Protein AF-A0A6N9BJW0-F1 (afdb_monomer)

Mean predicted aligned error: 17.2 Å

pLDDT: mean 77.84, std 14.29, range [44.69, 94.62]

Foldseek 3Di:
DDDDDDDDDDPDPPPDPPPPPPPPPPPDDDQQDKFWWADPPPQAIDIDRHHPVCQQAWDQDPLHRHTIGTDDPPDPFDWDADPNGTGTPPDPCWHQAPNDTHNDDCPADPDDRRDDCVVCPPDPQAADFLVSLVVLLVVLVVQLVVQVVVLHRDDDVVNVVVVVSNVVSLPDDYPDPVRNVSSVVSNVVSVVVVVVSVVVSVVVVVVVVVVVVVVD

Structure (mmCIF, N/CA/C/O backbone):
data_AF-A0A6N9BJW0-F1
#
_entry.id   AF-A0A6N9BJW0-F1
#
loop_
_atom_site.group_PDB
_atom_site.id
_atom_site.type_symbol
_atom_site.label_atom_id
_atom_site.label_alt_id
_atom_site.label_comp_id
_atom_site.label_asym_id
_atom_site.label_entity_id
_atom_site.label_seq_id
_atom_site.pdbx_PDB_ins_code
_atom_site.Cartn_x
_atom_site.Cartn_y
_atom_site.Cartn_z
_atom_site.occupancy
_atom_site.B_iso_or_equiv
_atom_site.auth_seq_id
_atom_site.auth_comp_id
_atom_site.auth_asym_id
_atom_site.auth_atom_id
_atom_site.pdbx_PDB_model_num
ATOM 1 N N . MET A 1 1 ? -75.568 5.933 -11.591 1.00 47.28 1 MET A N 1
ATOM 2 C CA . MET A 1 1 ? -74.572 4.872 -11.300 1.00 47.28 1 MET A CA 1
ATOM 3 C C . MET A 1 1 ? -73.778 5.320 -10.080 1.00 47.28 1 MET A C 1
ATOM 5 O O . MET A 1 1 ? -73.573 6.515 -9.928 1.00 47.28 1 MET A O 1
ATOM 9 N N . ARG A 1 2 ? -73.514 4.404 -9.146 1.00 49.22 2 ARG A N 1
ATOM 10 C CA . ARG A 1 2 ? -73.331 4.661 -7.704 1.00 49.22 2 ARG A CA 1
ATOM 11 C C . ARG A 1 2 ? -71.920 5.178 -7.386 1.00 49.22 2 ARG A C 1
ATOM 13 O O . ARG A 1 2 ? -70.951 4.645 -7.912 1.00 49.22 2 ARG A O 1
ATOM 20 N N . GLY A 1 3 ? -71.833 6.205 -6.538 1.00 59.78 3 GLY A N 1
ATOM 21 C CA . GLY A 1 3 ? -70.571 6.761 -6.037 1.00 59.78 3 GLY A CA 1
ATOM 22 C C . GLY A 1 3 ? -69.884 5.856 -5.001 1.00 59.78 3 GLY A C 1
ATOM 23 O O . GLY A 1 3 ? -70.520 4.935 -4.480 1.00 59.78 3 GLY A O 1
ATOM 24 N N . PRO A 1 4 ? -68.590 6.088 -4.714 1.00 60.69 4 PRO A N 1
ATOM 25 C CA . PRO A 1 4 ? -67.799 5.222 -3.846 1.00 60.69 4 PRO A CA 1
ATOM 26 C C . PRO A 1 4 ? -68.205 5.344 -2.371 1.00 60.69 4 PRO A C 1
ATOM 28 O O . PRO A 1 4 ? -68.511 6.425 -1.869 1.00 60.69 4 PRO A O 1
ATOM 31 N N . ALA A 1 5 ? -68.215 4.197 -1.693 1.00 61.16 5 ALA A N 1
ATOM 32 C CA . ALA A 1 5 ? -68.629 4.031 -0.305 1.00 61.16 5 ALA A CA 1
ATOM 33 C C . ALA A 1 5 ? -67.661 4.700 0.697 1.00 61.16 5 ALA A C 1
ATOM 35 O O . ALA A 1 5 ? -66.453 4.737 0.450 1.00 61.16 5 ALA A O 1
ATOM 36 N N . PRO A 1 6 ? -68.153 5.184 1.854 1.00 61.97 6 PRO A N 1
ATOM 37 C CA . PRO A 1 6 ? -67.299 5.728 2.904 1.00 61.97 6 PRO A CA 1
ATOM 38 C C . PRO A 1 6 ? -66.558 4.617 3.663 1.00 61.97 6 PRO A C 1
ATOM 40 O O . PRO A 1 6 ? -67.117 3.563 3.967 1.00 61.97 6 PRO A O 1
ATOM 43 N N . LEU A 1 7 ? -65.293 4.879 3.997 1.00 61.50 7 LEU A N 1
ATOM 44 C CA . LEU A 1 7 ? -64.441 3.982 4.782 1.00 61.50 7 LEU A CA 1
ATOM 45 C C . LEU A 1 7 ? -64.845 3.956 6.272 1.00 61.50 7 LEU A C 1
ATOM 47 O O . LEU A 1 7 ? -65.295 4.975 6.808 1.00 61.50 7 LEU A O 1
ATOM 51 N N . PRO A 1 8 ? -64.645 2.824 6.976 1.00 55.22 8 PRO A N 1
ATOM 52 C CA . PRO A 1 8 ? -64.982 2.694 8.390 1.00 55.22 8 PRO A CA 1
ATOM 53 C C . PRO A 1 8 ? -64.032 3.499 9.290 1.00 55.22 8 PRO A C 1
ATOM 55 O O . PRO A 1 8 ? -62.808 3.446 9.155 1.00 55.22 8 PRO A O 1
ATOM 58 N N . ARG A 1 9 ? -64.605 4.206 10.274 1.00 53.12 9 ARG A N 1
ATOM 59 C CA . ARG A 1 9 ? -63.868 4.863 11.365 1.00 53.12 9 ARG A CA 1
ATOM 60 C C . ARG A 1 9 ? -63.342 3.803 12.333 1.00 53.12 9 ARG A C 1
ATOM 62 O O . ARG A 1 9 ? -64.044 3.377 13.244 1.00 53.12 9 ARG A O 1
ATOM 69 N N . GLY A 1 10 ? -62.100 3.374 12.133 1.00 45.28 10 GLY A N 1
ATOM 70 C CA . GLY A 1 10 ? -61.386 2.532 13.087 1.00 45.28 10 GLY A CA 1
ATOM 71 C C . GLY A 1 10 ? -60.922 3.342 14.296 1.00 45.28 10 GLY A C 1
ATOM 72 O O . GLY A 1 10 ? -59.934 4.069 14.214 1.00 45.28 10 GLY A O 1
ATOM 73 N N . SER A 1 11 ? -61.598 3.187 15.435 1.00 57.03 11 SER A N 1
ATOM 74 C CA . SER A 1 11 ? -61.089 3.617 16.738 1.00 57.03 11 SER A CA 1
ATOM 75 C C . SER A 1 11 ? -59.909 2.726 17.140 1.00 57.03 11 SER A C 1
ATOM 77 O O . SER A 1 11 ? -60.087 1.668 17.744 1.00 57.03 11 SER A O 1
ATOM 79 N N . ARG A 1 12 ? -58.681 3.128 16.803 1.00 54.53 12 ARG A N 1
ATOM 80 C CA . ARG A 1 12 ? -57.485 2.544 17.419 1.00 54.53 12 ARG A CA 1
ATOM 81 C C . ARG A 1 12 ? -57.041 3.444 18.552 1.00 54.53 12 ARG A C 1
ATOM 83 O O . ARG A 1 12 ? -56.413 4.478 18.362 1.00 54.53 12 ARG A O 1
ATOM 90 N N . ASN A 1 13 ? -57.428 3.001 19.736 1.00 54.34 13 ASN A N 1
ATOM 91 C CA . ASN A 1 13 ? -56.957 3.454 21.026 1.00 54.34 13 ASN A CA 1
ATOM 92 C C . ASN A 1 13 ? -55.451 3.134 21.125 1.00 54.34 13 ASN A C 1
ATOM 94 O O . ASN A 1 13 ? -55.053 2.099 21.656 1.00 54.34 13 ASN A O 1
ATOM 98 N N . VAL A 1 14 ? -54.603 3.969 20.518 1.00 50.19 14 VAL A N 1
ATOM 99 C CA . VAL A 1 14 ? -53.151 3.878 20.689 1.00 50.19 14 VAL A CA 1
ATOM 100 C C . VAL A 1 14 ? -52.837 4.555 22.014 1.00 50.19 14 VAL A C 1
ATOM 102 O O . VAL A 1 14 ? -52.738 5.779 22.098 1.00 50.19 14 VAL A O 1
ATOM 105 N N . LYS A 1 15 ? -52.701 3.742 23.065 1.00 46.09 15 LYS A N 1
ATOM 106 C CA . LYS A 1 15 ? -52.011 4.145 24.290 1.00 46.09 15 LYS A CA 1
ATOM 107 C C . LYS A 1 15 ? -50.608 4.594 23.882 1.00 46.09 15 LYS A C 1
ATOM 109 O O . LYS A 1 15 ? -49.737 3.766 23.636 1.00 46.09 15 LYS A O 1
ATOM 114 N N . ARG A 1 16 ? -50.410 5.906 23.750 1.00 46.38 16 ARG A N 1
ATOM 115 C CA . ARG A 1 16 ? -49.079 6.508 23.640 1.00 46.38 16 ARG A CA 1
ATOM 116 C C . ARG A 1 16 ? -48.328 6.115 24.918 1.00 46.38 16 ARG A C 1
ATOM 118 O O . ARG A 1 16 ? -48.842 6.424 25.996 1.00 46.38 16 ARG A O 1
ATOM 125 N N . PRO A 1 17 ? -47.168 5.441 24.859 1.00 46.06 17 PRO A N 1
ATOM 126 C CA . PRO A 1 17 ? -46.319 5.377 26.032 1.00 46.06 17 PRO A CA 1
ATOM 127 C C . PRO A 1 17 ? -45.879 6.811 26.328 1.00 46.06 17 PRO A C 1
ATOM 129 O O . PRO A 1 17 ? -45.314 7.495 25.473 1.00 46.06 17 PRO A O 1
ATOM 132 N N . ALA A 1 18 ? -46.222 7.287 27.520 1.00 48.53 18 ALA A N 1
ATOM 133 C CA . ALA A 1 18 ? -45.747 8.545 28.062 1.00 48.53 18 ALA A CA 1
ATOM 134 C C . ALA A 1 18 ? -44.233 8.431 28.305 1.00 48.53 18 ALA A C 1
ATOM 136 O O . ALA A 1 18 ? -43.787 8.158 29.412 1.00 48.53 18 ALA A O 1
ATOM 137 N N . LEU A 1 19 ? -43.433 8.593 27.250 1.00 49.72 19 LEU A N 1
ATOM 138 C CA . LEU A 1 19 ? -41.984 8.752 27.340 1.00 49.72 19 LEU A CA 1
ATOM 139 C C . LEU A 1 19 ? -41.645 10.234 27.415 1.00 49.72 19 LEU A C 1
ATOM 141 O O . LEU A 1 19 ? -41.038 10.792 26.516 1.00 49.72 19 LEU A O 1
ATOM 145 N N . LEU A 1 20 ? -42.079 10.856 28.501 1.00 45.84 20 LEU A N 1
ATOM 146 C CA . LEU A 1 20 ? -41.443 12.025 29.088 1.00 45.84 20 LEU A CA 1
ATOM 147 C C . LEU A 1 20 ? -41.710 11.891 30.584 1.00 45.84 20 LEU A C 1
ATOM 149 O O . LEU A 1 20 ? -42.645 12.476 31.125 1.00 45.84 20 LEU A O 1
ATOM 153 N N . ALA A 1 21 ? -40.913 11.050 31.243 1.00 46.78 21 ALA A N 1
ATOM 154 C CA . ALA A 1 21 ? -40.731 11.162 32.678 1.00 46.78 21 ALA A CA 1
ATOM 155 C C . ALA A 1 21 ? -40.020 12.499 32.915 1.00 46.78 21 ALA A C 1
ATOM 157 O O . ALA A 1 21 ? -38.798 12.589 32.954 1.00 46.78 21 ALA A O 1
ATOM 158 N N . THR A 1 22 ? -40.809 13.567 32.983 1.00 44.69 22 THR A N 1
ATOM 159 C CA . THR A 1 22 ? -40.413 14.811 33.623 1.00 44.69 22 THR A CA 1
ATOM 160 C C . THR A 1 22 ? -39.871 14.441 34.996 1.00 44.69 22 THR A C 1
ATOM 162 O O . THR A 1 22 ? -40.622 13.945 35.838 1.00 44.69 22 THR A O 1
ATOM 165 N N . TYR A 1 23 ? -38.572 14.650 35.207 1.00 56.59 23 TYR A N 1
ATOM 166 C CA . TYR A 1 23 ? -37.945 14.638 36.524 1.00 56.59 23 TYR A CA 1
ATOM 167 C C . TYR A 1 23 ? -38.501 15.824 37.319 1.00 56.59 23 TYR A C 1
ATOM 169 O O . TYR A 1 23 ? -37.849 16.850 37.487 1.00 56.59 23 TYR A O 1
ATOM 177 N N . ALA A 1 24 ? -39.758 15.717 37.746 1.00 46.97 24 ALA A N 1
ATOM 178 C CA . ALA A 1 24 ? -40.330 16.602 38.738 1.00 46.97 24 ALA A CA 1
ATOM 179 C C . ALA A 1 24 ? -39.548 16.345 40.027 1.00 46.97 24 ALA A C 1
ATOM 181 O O . ALA A 1 24 ? -39.727 15.314 40.677 1.00 46.97 24 ALA A O 1
ATOM 182 N N . GLN A 1 25 ? -38.615 17.245 40.331 1.00 56.75 25 GLN A N 1
ATOM 183 C CA . GLN A 1 25 ? -37.887 17.240 41.591 1.00 56.75 25 GLN A CA 1
ATOM 184 C C . GLN A 1 25 ? -38.926 17.312 42.719 1.00 56.75 25 GLN A C 1
ATOM 186 O O . GLN A 1 25 ? -39.713 18.264 42.746 1.00 56.75 25 GLN A O 1
ATOM 191 N N . PRO A 1 26 ? -39.006 16.311 43.612 1.00 52.75 26 PRO A N 1
ATOM 192 C CA . PRO A 1 26 ? -39.910 16.404 44.744 1.00 52.75 26 PRO A CA 1
ATOM 193 C C . PRO A 1 26 ? -39.480 17.590 45.630 1.00 52.75 26 PRO A C 1
ATOM 195 O O . PRO A 1 26 ? -38.281 17.836 45.793 1.00 52.75 26 PRO A O 1
ATOM 198 N N . PRO A 1 27 ? -40.436 18.355 46.183 1.00 49.62 27 PRO A N 1
ATOM 199 C CA . PRO A 1 27 ? -40.137 19.488 47.046 1.00 49.62 27 PRO A CA 1
ATOM 200 C C . PRO A 1 27 ? -39.578 18.976 48.381 1.00 49.62 27 PRO A C 1
ATOM 202 O O . PRO A 1 27 ? -40.316 18.537 49.257 1.00 49.62 27 PRO A O 1
ATOM 205 N N . GLY A 1 28 ? -38.253 18.996 48.493 1.00 55.44 28 GLY A N 1
ATOM 206 C CA . GLY A 1 28 ? -37.484 18.479 49.623 1.00 55.44 28 GLY A CA 1
ATOM 207 C C . GLY A 1 28 ? -36.272 17.746 49.072 1.00 55.44 28 GLY A C 1
ATOM 208 O O . GLY A 1 28 ? -36.421 16.629 48.593 1.00 55.44 28 GLY A O 1
ATOM 209 N N . GLY A 1 29 ? -35.111 18.411 49.056 1.00 60.16 29 GLY A N 1
ATOM 210 C CA . GLY A 1 29 ? -33.876 17.920 48.438 1.00 60.16 29 GLY A CA 1
ATOM 211 C C . GLY A 1 29 ? -33.574 16.484 48.849 1.00 60.16 29 GLY A C 1
ATOM 212 O O . GLY A 1 29 ? -33.159 16.227 49.974 1.00 60.16 29 GLY A O 1
ATOM 213 N N . VAL A 1 30 ? -33.848 15.547 47.945 1.00 61.19 30 VAL A N 1
ATOM 214 C CA . VAL A 1 30 ? -33.541 14.138 48.151 1.00 61.19 30 VAL A CA 1
ATOM 215 C C . VAL A 1 30 ? -32.122 13.968 47.654 1.00 61.19 30 VAL A C 1
ATOM 217 O O . VAL A 1 30 ? -31.885 14.052 46.447 1.00 61.19 30 VAL A O 1
ATOM 220 N N . ASP A 1 31 ? -31.194 13.767 48.582 1.00 71.94 31 ASP A N 1
ATOM 221 C CA . ASP A 1 31 ? -29.836 13.339 48.277 1.00 71.94 31 ASP A CA 1
ATOM 222 C C . ASP A 1 31 ? -29.923 11.980 47.575 1.00 71.94 31 ASP A C 1
ATOM 224 O O . ASP A 1 31 ? -30.026 10.921 48.199 1.00 71.94 31 ASP A O 1
ATOM 228 N N . VAL A 1 32 ? -29.996 12.009 46.245 1.00 81.94 32 VAL A N 1
ATOM 229 C CA . VAL A 1 32 ? -29.949 10.801 45.432 1.00 81.94 32 VAL A CA 1
ATOM 230 C C . VAL A 1 32 ? -28.485 10.376 45.335 1.00 81.94 32 VAL A C 1
ATOM 232 O O . VAL A 1 32 ? -27.659 11.162 44.870 1.00 81.94 32 VAL A O 1
ATOM 235 N N . PRO A 1 33 ? -28.130 9.167 45.796 1.00 82.56 33 PRO A N 1
ATOM 236 C CA . PRO A 1 33 ? -26.754 8.706 45.727 1.00 82.56 33 PRO A CA 1
ATOM 237 C C . PRO A 1 33 ? -26.277 8.588 44.274 1.00 82.56 33 PRO A C 1
ATOM 239 O O . PRO A 1 33 ? -27.046 8.267 43.358 1.00 82.56 33 PRO A O 1
ATOM 242 N N . ILE A 1 34 ? -24.984 8.846 44.084 1.00 85.69 34 ILE A N 1
ATOM 243 C CA . ILE A 1 34 ? -24.265 8.556 42.844 1.00 85.69 34 ILE A CA 1
ATOM 244 C C . ILE A 1 34 ? -23.871 7.081 42.876 1.00 85.69 34 ILE A C 1
ATOM 246 O O . ILE A 1 34 ? -23.340 6.601 43.877 1.00 85.69 34 ILE A O 1
ATOM 250 N N . TYR A 1 35 ? -24.127 6.373 41.782 1.00 87.62 35 TYR A N 1
ATOM 251 C CA . TYR A 1 35 ? -23.654 5.008 41.577 1.00 87.62 35 TYR A CA 1
ATOM 252 C C . TYR A 1 35 ? -22.713 4.944 40.385 1.00 87.62 35 TYR A C 1
ATOM 254 O O . TYR A 1 35 ? -22.954 5.589 39.364 1.00 87.62 35 TYR A O 1
ATOM 262 N N . GLU A 1 36 ? -21.687 4.110 40.509 1.00 88.19 36 GLU A N 1
ATOM 263 C CA . GLU A 1 36 ? -20.762 3.774 39.432 1.00 88.19 36 GLU A CA 1
ATOM 264 C C . GLU A 1 36 ? -21.267 2.543 38.667 1.00 88.19 36 GLU A C 1
ATOM 266 O O . GLU A 1 36 ? -21.707 1.552 39.259 1.00 88.19 36 GLU A O 1
ATOM 271 N N . TYR A 1 37 ? -21.188 2.606 37.343 1.00 89.19 37 TYR A N 1
ATOM 272 C CA . TYR A 1 37 ? -21.512 1.524 36.419 1.00 89.19 37 TYR A CA 1
ATOM 273 C C . TYR A 1 37 ? -20.306 1.235 35.534 1.00 89.19 37 TYR A C 1
ATOM 275 O O . TYR A 1 37 ? -19.566 2.150 35.173 1.00 89.19 37 TYR A O 1
ATOM 283 N N . ALA A 1 38 ? -20.141 -0.027 35.146 1.00 87.50 38 ALA A N 1
ATOM 284 C CA . ALA A 1 38 ? -19.092 -0.458 34.234 1.00 87.50 38 ALA A CA 1
ATOM 285 C C . ALA A 1 38 ? -19.690 -1.287 33.096 1.00 87.50 38 ALA A C 1
ATOM 287 O O . ALA A 1 38 ? -20.441 -2.244 33.310 1.00 87.50 38 ALA A O 1
ATOM 288 N N . CYS A 1 39 ? -19.349 -0.915 31.865 1.00 88.00 39 CYS A N 1
ATOM 289 C CA . CYS A 1 39 ? -19.720 -1.689 30.689 1.00 88.00 39 CYS A CA 1
ATOM 290 C C . CYS A 1 39 ? -18.758 -2.867 30.502 1.00 88.00 39 CYS A C 1
ATOM 292 O O . CYS A 1 39 ? -17.549 -2.667 30.389 1.00 88.00 39 CYS A O 1
ATOM 294 N N . ALA A 1 40 ? -19.290 -4.088 30.412 1.00 84.50 40 ALA A N 1
ATOM 295 C CA . ALA A 1 40 ? -18.483 -5.286 30.185 1.00 84.50 40 ALA A CA 1
ATOM 296 C C . ALA A 1 40 ? -17.877 -5.345 28.770 1.00 84.50 40 ALA A C 1
ATOM 298 O O . ALA A 1 40 ? -16.844 -5.981 28.576 1.00 84.50 40 ALA A O 1
ATOM 299 N N . GLU A 1 41 ? -18.500 -4.687 27.787 1.00 85.56 41 GLU A N 1
ATOM 300 C CA . GLU A 1 41 ? -18.043 -4.731 26.395 1.00 85.56 41 GLU A CA 1
ATOM 301 C C . GLU A 1 41 ? -16.909 -3.743 26.115 1.00 85.56 41 GLU A C 1
ATOM 303 O O . GLU A 1 41 ? -15.891 -4.116 25.537 1.00 85.56 41 GLU A O 1
ATOM 308 N N . CYS A 1 42 ? -17.066 -2.482 26.529 1.00 82.94 42 CYS A N 1
ATOM 309 C CA . CYS A 1 42 ? -16.089 -1.429 26.237 1.00 82.94 42 CYS A CA 1
ATOM 310 C C . CYS A 1 42 ? -15.196 -1.050 27.428 1.00 82.94 42 CYS A C 1
ATOM 312 O O . CYS A 1 42 ? -14.251 -0.281 27.253 1.00 82.94 42 CYS A O 1
ATOM 314 N N . GLY A 1 43 ? -15.493 -1.544 28.637 1.00 80.62 43 GLY A N 1
ATOM 315 C CA . GLY A 1 43 ? -14.744 -1.231 29.859 1.00 80.62 43 GLY A CA 1
ATOM 316 C C . GLY A 1 43 ? -14.906 0.208 30.362 1.00 80.62 43 GLY A C 1
ATOM 317 O O . GLY A 1 43 ? -14.190 0.615 31.277 1.00 80.62 43 GLY A O 1
ATOM 318 N N . ALA A 1 44 ? -15.811 0.994 29.767 1.00 82.00 44 ALA A N 1
ATOM 319 C CA . ALA A 1 44 ? -16.078 2.361 30.200 1.00 82.00 44 ALA A CA 1
ATOM 320 C C . ALA A 1 44 ? -16.802 2.363 31.553 1.00 82.00 44 ALA A C 1
ATOM 322 O O . ALA A 1 44 ? -17.831 1.698 31.713 1.00 82.00 44 ALA A O 1
ATOM 323 N N . GLY A 1 45 ? -16.259 3.129 32.499 1.00 85.38 45 GLY A N 1
ATOM 324 C CA . GLY A 1 45 ? -16.915 3.467 33.758 1.00 85.38 45 GLY A CA 1
ATOM 325 C C . GLY A 1 45 ? -17.701 4.768 33.619 1.00 85.38 45 GLY A C 1
ATOM 326 O O . GLY A 1 45 ? -17.226 5.702 32.973 1.00 85.38 45 GLY A O 1
ATOM 327 N N . PHE A 1 46 ? -18.894 4.839 34.202 1.00 89.06 46 PHE A N 1
ATOM 328 C CA . PHE A 1 46 ? -19.679 6.073 34.256 1.00 89.06 46 PHE A CA 1
ATOM 329 C C . PHE A 1 46 ? -20.489 6.174 35.547 1.00 89.06 46 PHE A C 1
ATOM 331 O O . PHE A 1 46 ? -20.815 5.172 36.183 1.00 89.06 46 PHE A O 1
ATOM 338 N N . GLU A 1 47 ? -20.822 7.406 35.917 1.00 88.12 47 GLU A N 1
ATOM 339 C CA . GLU A 1 47 ? -21.542 7.735 37.143 1.00 88.12 47 GLU A CA 1
ATOM 340 C C . GLU A 1 47 ? -22.980 8.152 36.834 1.00 88.12 47 GLU A C 1
ATOM 342 O O . GLU A 1 47 ? -23.244 8.866 35.863 1.00 88.12 47 GLU A O 1
ATOM 347 N N . LEU A 1 48 ? -23.928 7.719 37.669 1.00 88.81 48 LEU A N 1
ATOM 348 C CA . LEU A 1 48 ? -25.336 8.062 37.508 1.00 88.81 48 LEU A CA 1
ATOM 349 C C . LEU A 1 48 ? -26.028 8.269 38.860 1.00 88.81 48 LEU A C 1
ATOM 351 O O . LEU A 1 48 ? -25.993 7.405 39.736 1.00 88.81 48 LEU A O 1
ATOM 355 N N . LEU A 1 49 ? -26.718 9.405 39.000 1.00 88.31 49 LEU A N 1
ATOM 356 C CA . LEU A 1 49 ? -27.568 9.714 40.153 1.00 88.31 49 LEU A CA 1
ATOM 357 C C . LEU A 1 49 ? -28.850 8.887 40.083 1.00 88.31 49 LEU A C 1
ATOM 359 O O . LEU A 1 49 ? -29.648 9.053 39.154 1.00 88.31 49 LEU A O 1
ATOM 363 N N . ARG A 1 50 ? -29.079 8.005 41.060 1.00 85.94 50 ARG A N 1
ATOM 364 C CA . ARG A 1 50 ? -30.293 7.175 41.090 1.00 85.94 50 ARG A CA 1
ATOM 365 C C . ARG A 1 50 ? -30.847 6.983 42.494 1.00 85.94 50 ARG A C 1
ATOM 367 O O . ARG A 1 50 ? -30.108 7.014 43.471 1.00 85.94 50 ARG A O 1
ATOM 374 N N . PRO A 1 51 ? -32.160 6.730 42.619 1.00 86.81 51 PRO A N 1
ATOM 375 C CA . PRO A 1 51 ? -32.708 6.287 43.886 1.00 86.81 51 PRO A CA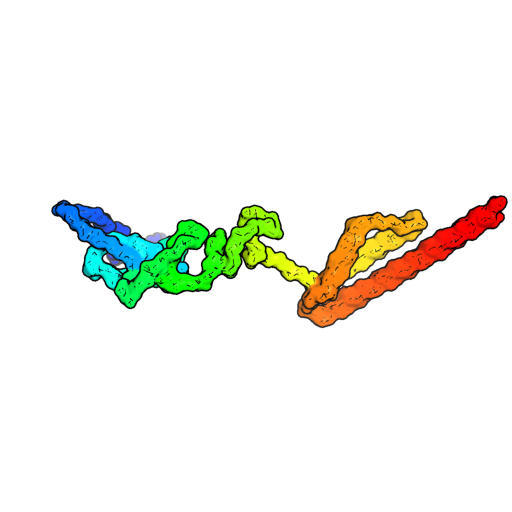 1
ATOM 376 C C . PRO A 1 51 ? -32.204 4.874 44.219 1.00 86.81 51 PRO A C 1
ATOM 378 O O . PRO A 1 51 ? -32.080 4.023 43.340 1.00 86.81 51 PRO A O 1
ATOM 381 N N . MET A 1 52 ? -31.990 4.593 45.506 1.00 82.81 52 MET A N 1
ATOM 382 C CA . MET A 1 52 ? -31.446 3.314 45.999 1.00 82.81 52 MET A CA 1
ATOM 383 C C . MET A 1 52 ? -32.196 2.075 45.480 1.00 82.81 52 MET A C 1
ATOM 385 O O . MET A 1 52 ? -31.581 1.065 45.151 1.00 82.81 52 MET A O 1
ATOM 389 N N . ARG A 1 53 ? -33.524 2.162 45.316 1.00 85.62 53 ARG A N 1
ATOM 390 C CA . ARG A 1 53 ? -34.382 1.073 44.792 1.00 85.62 53 ARG A CA 1
ATOM 391 C C . ARG A 1 53 ? -34.002 0.582 43.386 1.00 85.62 53 ARG A C 1
ATOM 393 O O . ARG A 1 53 ? -34.432 -0.474 42.935 1.00 85.62 53 ARG A O 1
ATOM 400 N N . ASP A 1 54 ? -33.278 1.423 42.673 1.00 86.12 54 ASP A N 1
ATOM 401 C CA . ASP A 1 54 ? -33.035 1.355 41.246 1.00 86.12 54 ASP A CA 1
ATOM 402 C C . ASP A 1 54 ? -31.550 1.050 40.961 1.00 86.12 54 ASP A C 1
ATOM 404 O O . ASP A 1 54 ? -31.203 0.740 39.824 1.00 86.12 54 ASP A O 1
ATOM 408 N N . ALA A 1 55 ? -30.700 1.063 41.997 1.00 83.94 55 ALA A N 1
ATOM 409 C CA . ALA A 1 55 ? -29.250 0.882 41.932 1.00 83.94 55 ALA A CA 1
ATOM 410 C C . ALA A 1 55 ? -28.808 -0.453 41.311 1.00 83.94 55 ALA A C 1
ATOM 412 O O . ALA A 1 55 ? -27.769 -0.52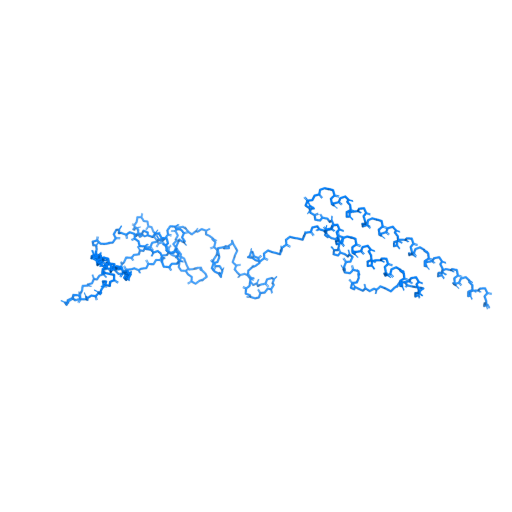2 40.669 1.00 83.94 55 ALA A O 1
ATOM 413 N N . GLY A 1 56 ? -29.603 -1.515 41.476 1.00 84.31 56 GLY A N 1
ATOM 414 C CA . GLY A 1 56 ? -29.287 -2.842 40.937 1.00 84.31 56 GLY A CA 1
ATOM 415 C C . GLY A 1 56 ? -29.626 -3.041 39.455 1.00 84.31 56 GLY A C 1
ATOM 416 O O . GLY A 1 56 ? -29.368 -4.116 38.922 1.00 84.31 56 GLY A O 1
ATOM 417 N N . ARG A 1 57 ? -30.262 -2.067 38.788 1.00 89.94 57 ARG A N 1
ATOM 418 C CA . ARG A 1 57 ? -30.722 -2.237 37.397 1.00 89.94 57 ARG A CA 1
ATOM 419 C C . ARG A 1 57 ? -29.624 -1.856 36.412 1.00 89.94 57 ARG A C 1
ATOM 421 O O . ARG A 1 57 ? -29.049 -0.783 36.565 1.00 89.94 57 ARG A O 1
ATOM 428 N N . SER A 1 58 ? -29.427 -2.665 35.371 1.00 91.06 58 SER A N 1
ATOM 429 C CA . SER A 1 58 ? -28.533 -2.337 34.254 1.00 91.06 58 SER A CA 1
ATOM 430 C C . SER A 1 58 ? -28.942 -1.034 33.558 1.00 91.06 58 SER A C 1
ATOM 432 O O . SER A 1 58 ? -30.108 -0.620 33.603 1.00 91.06 58 SER A O 1
ATOM 434 N N . GLN A 1 59 ? -27.964 -0.354 32.962 1.00 91.75 59 GLN A N 1
ATOM 435 C CA . GLN A 1 59 ? -28.130 0.904 32.231 1.00 91.75 59 GLN A CA 1
ATOM 436 C C . GLN A 1 59 ? -27.397 0.839 30.888 1.00 91.75 59 GLN A C 1
ATOM 438 O O . GLN A 1 59 ? -26.355 0.192 30.813 1.00 91.75 59 GLN A O 1
ATOM 443 N N . PRO A 1 60 ? -27.906 1.493 29.832 1.00 92.75 60 PRO A N 1
ATOM 444 C CA . PRO A 1 60 ? -27.196 1.558 28.561 1.00 92.75 60 PRO A CA 1
ATOM 445 C C . PRO A 1 60 ? -25.895 2.351 28.724 1.00 92.75 60 PRO A C 1
ATOM 447 O O . PRO A 1 60 ? -25.869 3.416 29.342 1.00 92.75 60 PRO A O 1
ATOM 450 N N . CYS A 1 61 ? -24.805 1.818 28.184 1.00 90.06 61 CYS A N 1
ATOM 451 C CA . CYS A 1 61 ? -23.502 2.462 28.210 1.00 90.06 61 CYS A CA 1
ATOM 452 C C . CYS A 1 61 ? -23.490 3.704 27.296 1.00 90.06 61 CYS A C 1
ATOM 454 O O . CYS A 1 61 ? -23.768 3.556 26.108 1.00 90.06 61 CYS A O 1
ATOM 456 N N . PRO A 1 62 ? -23.069 4.894 27.769 1.00 89.31 62 PRO A N 1
ATOM 457 C CA . PRO A 1 62 ? -23.055 6.114 26.949 1.00 89.31 62 PRO A CA 1
ATOM 458 C C . PRO A 1 62 ? -22.070 6.067 25.767 1.00 89.31 62 PRO A C 1
ATOM 460 O O . PRO A 1 62 ? -22.148 6.897 24.868 1.00 89.31 62 PRO A O 1
ATOM 463 N N . GLU A 1 63 ? -21.134 5.112 25.766 1.00 86.69 63 GLU A N 1
ATOM 464 C CA . GLU A 1 63 ? -20.125 4.951 24.712 1.00 86.69 63 GLU A CA 1
ATOM 465 C C . GLU A 1 63 ? -20.547 3.984 23.596 1.00 86.69 63 GLU A C 1
ATOM 467 O O . GLU A 1 63 ? -20.071 4.112 22.469 1.00 86.69 63 GLU A O 1
ATOM 472 N N . CYS A 1 64 ? -21.368 2.973 23.899 1.00 90.00 64 CYS A N 1
ATOM 473 C CA . CYS A 1 64 ? -21.641 1.867 22.968 1.00 90.00 64 CYS A CA 1
ATOM 474 C C . CYS A 1 64 ? -23.068 1.304 23.023 1.00 90.00 64 CYS A C 1
ATOM 476 O O . CYS A 1 64 ? -23.353 0.340 22.320 1.00 90.00 64 CYS A O 1
ATOM 478 N N . ASP A 1 65 ? -23.945 1.866 23.860 1.00 91.25 65 ASP A N 1
ATOM 479 C CA . ASP A 1 65 ? -25.333 1.439 24.091 1.00 91.25 65 ASP A CA 1
ATOM 480 C C . ASP A 1 65 ? -25.528 -0.012 24.583 1.00 91.25 65 ASP A C 1
ATOM 482 O O . ASP A 1 65 ? -26.662 -0.451 24.776 1.00 91.25 65 ASP A O 1
ATOM 486 N N . ALA A 1 66 ? -24.449 -0.750 24.862 1.00 90.69 66 ALA A N 1
ATOM 487 C CA . ALA A 1 66 ? -24.511 -2.068 25.494 1.00 90.69 66 ALA A CA 1
ATOM 488 C C . ALA A 1 66 ? -24.998 -1.984 26.953 1.00 90.69 66 ALA A C 1
ATOM 490 O O . ALA A 1 66 ? -24.865 -0.946 27.609 1.00 90.69 66 ALA A O 1
ATOM 491 N N . GLU A 1 67 ? -25.538 -3.081 27.492 1.00 90.81 67 GLU A N 1
ATOM 492 C CA . GLU A 1 6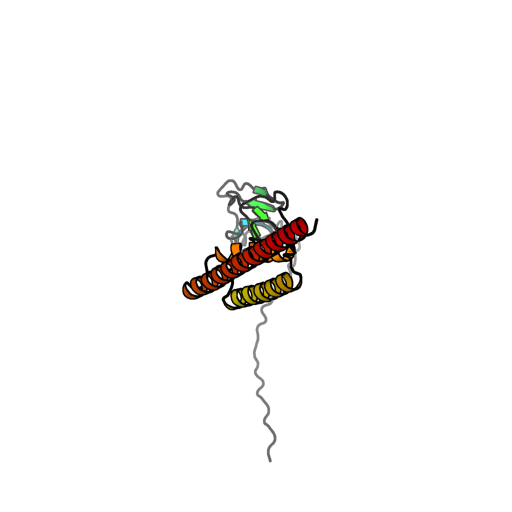7 ? -25.960 -3.131 28.895 1.00 90.81 67 GLU A CA 1
ATOM 493 C C . GLU A 1 67 ? -24.749 -3.076 29.842 1.00 90.81 67 GLU A C 1
ATOM 495 O O . GLU A 1 67 ? -23.903 -3.970 29.870 1.00 90.81 67 GLU A O 1
ATOM 500 N N . ALA A 1 68 ? -24.686 -2.026 30.659 1.00 89.38 68 ALA A N 1
ATOM 501 C CA . ALA A 1 68 ? -23.720 -1.863 31.734 1.00 89.38 68 ALA A CA 1
ATOM 502 C C . ALA A 1 68 ? -24.355 -2.203 33.086 1.00 89.38 68 ALA A C 1
ATOM 504 O O . ALA A 1 68 ? -25.473 -1.781 33.403 1.00 89.38 68 ALA A O 1
ATOM 505 N N . GLY A 1 69 ? -23.631 -2.976 33.891 1.00 87.38 69 GLY A N 1
ATOM 506 C CA . GLY A 1 69 ? -24.043 -3.346 35.241 1.00 87.38 69 GLY A CA 1
ATOM 507 C C . GLY A 1 69 ? -23.527 -2.351 36.285 1.00 87.38 69 GLY A C 1
ATOM 508 O O . GLY A 1 69 ? -22.544 -1.651 36.027 1.00 87.38 69 GLY A O 1
ATOM 509 N N . PRO A 1 70 ? -24.163 -2.277 37.466 1.00 84.12 70 PRO A N 1
ATOM 510 C CA . PRO A 1 70 ? -23.604 -1.536 38.590 1.00 84.12 70 PRO A CA 1
ATOM 511 C C . PRO A 1 70 ? -22.252 -2.140 38.983 1.00 84.12 70 PRO A C 1
ATOM 513 O O . PRO A 1 70 ? -22.121 -3.362 39.111 1.00 84.12 70 PRO A O 1
ATOM 516 N N . THR A 1 71 ? -21.249 -1.288 39.188 1.00 77.81 71 THR A N 1
ATOM 517 C CA . THR A 1 71 ? -19.926 -1.720 39.635 1.00 77.81 71 THR A CA 1
ATOM 518 C C . THR A 1 71 ? -20.033 -2.114 41.103 1.00 77.81 71 THR A C 1
ATOM 520 O O . THR A 1 71 ? -20.017 -1.274 42.001 1.00 77.81 71 THR A O 1
ATOM 523 N N . VAL A 1 72 ? -20.201 -3.408 41.372 1.00 66.88 72 VAL A N 1
ATOM 524 C CA . VAL A 1 72 ? -20.204 -3.913 42.747 1.00 66.88 72 VAL A CA 1
ATOM 525 C C . VAL A 1 72 ? -18.835 -3.648 43.393 1.00 66.88 72 VAL A C 1
ATOM 527 O O . VAL A 1 72 ? -17.806 -3.954 42.788 1.00 66.88 72 VAL A O 1
ATOM 530 N N . PRO A 1 73 ? -18.771 -3.123 44.631 1.00 58.59 73 PRO A N 1
ATOM 531 C CA . PRO A 1 73 ? -17.516 -2.955 45.358 1.00 58.59 73 PRO A CA 1
ATOM 532 C C . PRO A 1 73 ? -17.064 -4.298 45.957 1.00 58.59 73 PRO A C 1
ATOM 534 O O . PRO A 1 73 ? -16.760 -4.402 47.141 1.00 58.59 73 PRO A O 1
ATOM 537 N N . THR A 1 74 ? -17.062 -5.370 45.163 1.00 58.22 74 THR A N 1
ATOM 538 C CA . THR A 1 74 ? -16.550 -6.685 45.584 1.00 58.22 74 THR A CA 1
ATOM 539 C C . THR A 1 74 ? -15.026 -6.785 45.458 1.00 58.2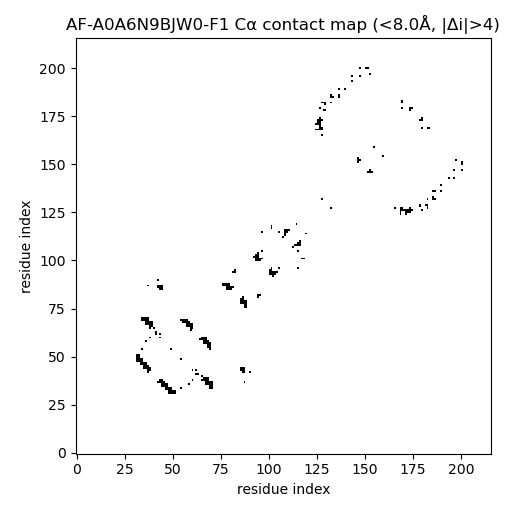2 74 THR A C 1
ATOM 541 O O . THR A 1 74 ? -14.458 -7.827 45.772 1.00 58.22 74 THR A O 1
ATOM 544 N N . GLY A 1 75 ? -14.350 -5.713 45.024 1.00 60.78 75 GLY A N 1
ATOM 545 C CA . GLY A 1 75 ? -12.897 -5.638 44.877 1.00 60.78 75 GLY A CA 1
ATOM 546 C C . GLY A 1 75 ? -12.368 -4.199 44.841 1.00 60.78 75 GLY A C 1
ATOM 547 O O . GLY A 1 75 ? -13.126 -3.233 44.895 1.00 60.78 75 GLY A O 1
ATOM 548 N N . TRP A 1 76 ? -11.041 -4.064 44.778 1.00 61.00 76 TRP A N 1
ATOM 549 C CA . TRP A 1 76 ? -10.347 -2.787 44.603 1.00 61.00 76 TRP A CA 1
ATOM 550 C C . TRP A 1 76 ? -10.572 -2.274 43.175 1.00 61.00 76 TRP A C 1
ATOM 552 O O . TRP A 1 76 ? -9.905 -2.710 42.239 1.00 61.00 76 TRP A O 1
ATOM 562 N N . ASN A 1 77 ? -11.529 -1.360 43.011 1.00 63.69 77 ASN A N 1
ATOM 563 C CA . ASN A 1 77 ? -11.762 -0.673 41.744 1.00 63.69 77 ASN A CA 1
ATOM 564 C C . ASN A 1 77 ? -10.722 0.442 41.603 1.00 63.69 77 ASN A C 1
ATOM 566 O O . ASN A 1 77 ? -10.884 1.543 4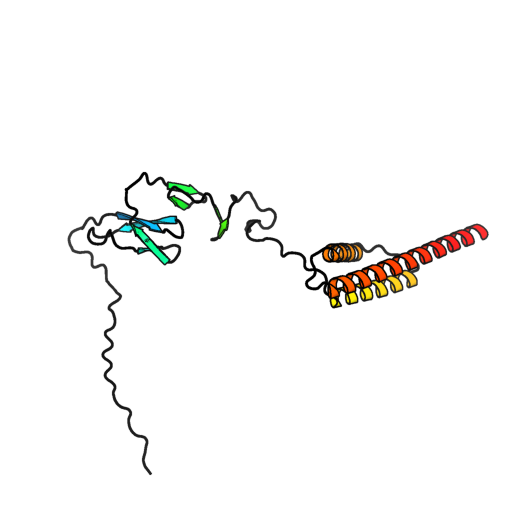2.124 1.00 63.69 77 ASN A O 1
ATOM 570 N N . ALA A 1 78 ? -9.609 0.121 40.948 1.00 69.75 78 ALA A N 1
ATOM 571 C CA . ALA A 1 78 ? -8.592 1.093 40.582 1.00 69.75 78 ALA A CA 1
ATOM 572 C C . ALA A 1 78 ? -8.815 1.556 39.145 1.00 69.75 78 ALA A C 1
ATOM 574 O O . ALA A 1 78 ? -8.987 0.740 38.237 1.00 69.75 78 ALA A O 1
ATOM 575 N N . TYR A 1 79 ? -8.766 2.867 38.937 1.00 71.06 79 TYR A N 1
ATOM 576 C CA . TYR A 1 79 ? -8.809 3.457 37.609 1.00 71.06 79 TYR A CA 1
ATOM 577 C C . TYR A 1 79 ? -7.397 3.818 37.155 1.00 71.06 79 TYR A C 1
ATOM 579 O O . TYR A 1 79 ? -6.589 4.322 37.937 1.00 71.06 79 TYR A O 1
ATOM 587 N N . THR A 1 80 ? -7.101 3.599 35.877 1.00 74.62 80 THR A N 1
ATOM 588 C CA . THR A 1 80 ? -5.930 4.203 35.228 1.00 74.62 80 THR A CA 1
ATOM 589 C C . THR A 1 80 ? -6.390 5.168 34.151 1.00 74.62 80 THR A C 1
ATOM 591 O O . THR A 1 80 ? -7.373 4.918 33.457 1.00 74.62 80 THR A O 1
ATOM 594 N N . TYR A 1 81 ? -5.680 6.286 34.020 1.00 73.81 81 TYR A N 1
ATOM 595 C CA . TYR A 1 81 ? -5.886 7.228 32.928 1.00 73.81 81 TYR A CA 1
ATOM 596 C C . TYR A 1 81 ? -4.905 6.894 31.810 1.00 73.81 81 TYR A C 1
ATOM 598 O O . TYR A 1 81 ? -3.690 6.980 31.994 1.00 73.81 81 TYR A O 1
ATOM 606 N N . ARG A 1 82 ? -5.432 6.515 30.644 1.00 69.62 82 ARG A N 1
ATOM 607 C CA . ARG A 1 82 ? -4.639 6.271 29.435 1.00 69.62 82 ARG A CA 1
ATOM 608 C C . ARG A 1 82 ? -5.313 6.976 28.265 1.00 69.62 82 ARG A C 1
ATOM 610 O O . ARG A 1 82 ? -6.515 6.828 28.065 1.00 69.62 82 ARG A O 1
ATOM 617 N N . ASP A 1 83 ? -4.543 7.785 27.540 1.00 67.38 83 ASP A N 1
ATOM 618 C CA . ASP A 1 83 ? -5.036 8.619 26.433 1.00 67.38 83 ASP A CA 1
ATOM 619 C C . ASP A 1 83 ? -6.209 9.546 26.836 1.00 67.38 83 ASP A C 1
ATOM 621 O O . ASP A 1 83 ? -7.103 9.825 26.044 1.00 67.38 83 ASP A O 1
ATOM 625 N N . GLY A 1 84 ? -6.217 10.009 28.094 1.00 72.56 84 GLY A N 1
ATOM 626 C CA . GLY A 1 84 ? -7.214 10.949 28.626 1.00 72.56 84 GLY A CA 1
ATOM 627 C C . GLY A 1 84 ? -8.522 10.330 2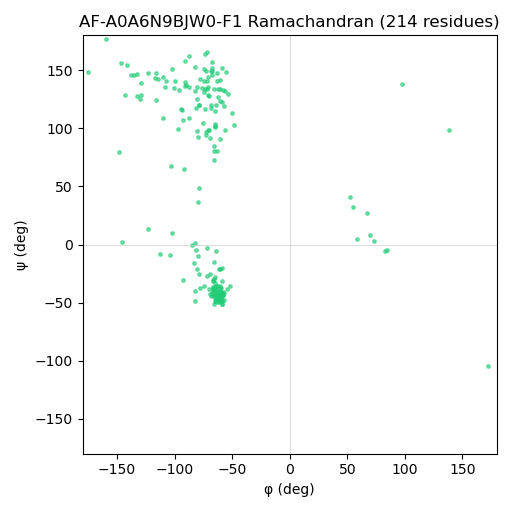9.130 1.00 72.56 84 GLY A C 1
ATOM 628 O O . GLY A 1 84 ? -9.320 11.053 29.715 1.00 72.56 84 GLY A O 1
ATOM 629 N N . ASN A 1 85 ? -8.726 9.016 28.980 1.00 69.75 85 ASN A N 1
ATOM 630 C CA . ASN A 1 85 ? -9.947 8.337 29.426 1.00 69.75 85 ASN A CA 1
ATOM 631 C C . ASN A 1 85 ? -9.693 7.453 30.663 1.00 69.75 85 ASN A C 1
ATOM 633 O O . ASN A 1 85 ? -8.695 6.720 30.679 1.00 69.75 85 ASN A O 1
ATOM 637 N N . PRO A 1 86 ? -10.574 7.485 31.684 1.00 72.75 86 PRO A N 1
ATOM 638 C CA . PRO A 1 86 ? -10.490 6.584 32.828 1.00 72.75 86 PRO A CA 1
ATOM 639 C C . PRO A 1 86 ? -10.884 5.159 32.417 1.00 72.75 86 PRO A C 1
ATOM 641 O O . PRO A 1 86 ? -11.893 4.948 31.743 1.00 72.75 86 PRO A O 1
ATOM 644 N N . ARG A 1 87 ? -10.090 4.169 32.829 1.00 75.50 87 ARG A N 1
ATOM 645 C CA . ARG A 1 87 ? -10.354 2.742 32.591 1.00 75.50 87 ARG A CA 1
ATOM 646 C C . ARG A 1 87 ? -10.265 1.932 33.869 1.00 75.50 87 ARG A C 1
ATOM 648 O O . ARG A 1 87 ? -9.344 2.144 34.659 1.00 75.50 87 ARG A O 1
ATOM 655 N N . LEU A 1 88 ? -11.193 0.992 34.030 1.00 73.19 88 LEU A N 1
ATOM 656 C CA . LEU A 1 88 ? -11.237 0.072 35.162 1.00 73.19 88 LEU A CA 1
ATOM 657 C C . LEU A 1 88 ? -10.130 -0.991 35.038 1.00 73.19 88 LEU A C 1
ATOM 659 O O . LEU A 1 88 ? -9.952 -1.582 33.972 1.00 73.19 88 LEU A O 1
ATOM 663 N N . LEU A 1 89 ? -9.398 -1.256 36.122 1.00 68.69 89 LEU A N 1
ATOM 664 C CA . LEU A 1 89 ? -8.535 -2.436 36.222 1.00 68.69 89 LEU A CA 1
ATOM 665 C C . LEU A 1 89 ? -9.369 -3.694 36.520 1.00 68.69 89 LEU A C 1
ATOM 667 O O . LEU A 1 89 ? -10.286 -3.621 37.337 1.00 68.69 89 LEU A O 1
ATOM 671 N N . PRO A 1 90 ? -9.025 -4.864 35.953 1.00 65.75 90 PRO A N 1
ATOM 672 C CA . PRO A 1 90 ? -7.886 -5.134 35.070 1.00 65.75 90 PRO A CA 1
ATOM 673 C C . PRO A 1 90 ? -8.134 -4.678 33.618 1.00 65.75 90 PRO A C 1
ATOM 675 O O . PRO A 1 90 ? -9.048 -5.159 32.954 1.00 65.75 90 PRO A O 1
ATOM 678 N N . ASP A 1 91 ? -7.292 -3.767 33.118 1.00 71.31 91 ASP A N 1
ATOM 679 C CA . ASP A 1 91 ? -7.385 -3.243 31.747 1.00 71.31 91 ASP A CA 1
ATOM 680 C C . ASP A 1 91 ? -6.893 -4.287 30.731 1.00 71.31 91 ASP A C 1
ATOM 682 O O . ASP A 1 91 ? -5.993 -5.084 31.006 1.00 71.31 91 ASP A O 1
ATOM 686 N N . ASN A 1 92 ? -7.433 -4.241 29.513 1.00 72.69 92 ASN A N 1
ATOM 687 C CA . ASN A 1 92 ? -7.017 -5.112 28.412 1.00 72.69 92 ASN A CA 1
ATOM 688 C C . ASN A 1 92 ? -5.623 -4.752 27.853 1.00 72.69 92 ASN A C 1
ATOM 690 O O . ASN A 1 92 ? -5.114 -5.422 26.951 1.00 72.69 92 ASN A O 1
ATOM 694 N N . GLY A 1 93 ? -5.005 -3.683 28.368 1.00 76.69 93 GLY A N 1
ATOM 695 C CA . GLY A 1 93 ? -3.670 -3.228 28.004 1.00 76.69 93 GLY A CA 1
ATOM 696 C C . GLY A 1 93 ? -3.593 -2.580 26.622 1.00 76.69 93 GLY A C 1
ATOM 697 O O . GLY A 1 93 ? -2.499 -2.177 26.220 1.00 76.69 93 GLY A O 1
ATOM 698 N N . LYS A 1 94 ? -4.718 -2.428 25.914 1.00 76.75 94 LYS A N 1
ATOM 699 C CA . LYS A 1 94 ? -4.792 -1.798 24.591 1.00 76.75 94 LYS A CA 1
ATOM 700 C C . LYS A 1 94 ? -4.980 -0.285 24.709 1.00 76.75 94 LYS A C 1
ATOM 702 O O . LYS A 1 94 ? -5.404 0.236 25.736 1.00 76.75 94 LYS A O 1
ATOM 707 N N . PHE A 1 95 ? -4.704 0.432 23.634 1.00 73.06 95 PHE A N 1
ATOM 708 C CA . PHE A 1 95 ? -4.886 1.876 23.493 1.00 73.06 95 PHE A CA 1
ATOM 709 C C . PHE A 1 95 ? -6.150 2.162 22.671 1.00 73.06 95 PHE A C 1
ATOM 711 O O . PHE A 1 95 ? -6.532 1.334 21.847 1.00 73.06 95 PHE A O 1
ATOM 718 N N . ARG A 1 96 ? -6.831 3.297 22.888 1.00 71.62 96 ARG A N 1
ATOM 719 C CA . ARG A 1 96 ? -7.939 3.747 22.015 1.00 71.62 96 ARG A CA 1
ATOM 720 C C . ARG A 1 96 ? -7.467 4.975 21.250 1.00 71.62 96 ARG A C 1
ATOM 722 O O . ARG A 1 96 ? -7.368 6.048 21.828 1.00 71.62 96 ARG A O 1
ATOM 729 N N . HIS A 1 97 ? -7.246 4.824 19.949 1.00 70.50 97 HIS A N 1
ATOM 730 C CA . HIS A 1 97 ? -6.889 5.934 19.063 1.00 70.50 97 HIS A CA 1
ATOM 731 C C . HIS A 1 97 ? -8.006 6.122 18.043 1.00 70.50 97 HIS A C 1
ATOM 733 O O . HIS A 1 97 ? -8.356 5.175 17.340 1.00 70.50 97 HIS A O 1
ATOM 739 N N . LEU A 1 98 ? -8.570 7.333 17.957 1.00 70.06 98 LEU A N 1
ATOM 740 C CA . LEU A 1 98 ? -9.592 7.695 16.959 1.00 70.06 98 LEU A CA 1
ATOM 741 C C . LEU A 1 98 ? -10.788 6.719 16.924 1.00 70.06 98 LEU A C 1
ATOM 743 O O . LEU A 1 98 ? -11.255 6.328 15.860 1.00 70.06 98 LEU A O 1
ATOM 747 N N . GLY A 1 99 ? -11.253 6.287 18.101 1.00 68.94 99 GLY A N 1
ATOM 748 C CA . GLY A 1 99 ? -12.401 5.383 18.242 1.00 68.94 99 GLY A CA 1
ATOM 749 C C . GLY A 1 99 ? -12.098 3.889 18.070 1.00 68.94 99 GLY A C 1
ATOM 750 O O . GLY A 1 99 ? -12.976 3.077 18.341 1.00 68.94 99 GLY A O 1
ATOM 751 N N . HIS A 1 100 ? -10.872 3.501 17.706 1.00 68.81 100 HIS A N 1
ATOM 752 C CA . HIS A 1 100 ? -10.484 2.099 17.522 1.00 68.81 100 HIS A CA 1
ATOM 753 C C . HIS A 1 100 ? -9.522 1.611 18.610 1.00 68.81 100 HIS A C 1
ATOM 755 O O . HIS A 1 100 ? -8.647 2.354 19.056 1.00 68.81 100 HIS A O 1
ATOM 761 N N . GLU A 1 101 ? -9.658 0.344 19.017 1.00 76.75 101 GLU A N 1
ATOM 762 C CA . GLU A 1 101 ? -8.677 -0.316 19.883 1.00 76.75 101 GLU A CA 1
ATOM 763 C C . GLU A 1 101 ? -7.411 -0.682 19.100 1.00 76.75 101 GLU A C 1
ATOM 765 O O . GLU A 1 101 ? -7.470 -1.296 18.034 1.00 76.75 101 GLU A O 1
ATOM 770 N N . VAL A 1 102 ? -6.250 -0.343 19.653 1.00 76.44 102 VAL A N 1
ATOM 771 C CA . VAL A 1 102 ? -4.938 -0.524 19.033 1.00 76.44 102 VAL A CA 1
ATOM 772 C C . VAL A 1 102 ? -3.966 -1.089 20.064 1.00 76.44 102 VAL A C 1
ATOM 774 O O . VAL A 1 102 ? -4.056 -0.788 21.249 1.00 76.44 102 VAL A O 1
ATOM 777 N N . SER A 1 103 ? -3.023 -1.929 19.641 1.00 78.81 103 SER A N 1
ATOM 778 C CA . SER A 1 103 ? -2.107 -2.603 20.575 1.00 78.81 103 SER A CA 1
ATOM 779 C C . SER A 1 103 ? -0.940 -1.726 21.039 1.00 78.81 103 SER A C 1
ATOM 781 O O . SER A 1 103 ? -0.341 -1.993 22.079 1.00 78.81 103 SER A O 1
ATOM 783 N N . LYS A 1 104 ? -0.619 -0.670 20.284 1.00 76.31 104 LYS A N 1
ATOM 784 C CA . LYS A 1 104 ? 0.534 0.202 20.527 1.00 76.31 104 LYS A CA 1
ATOM 785 C C . LYS A 1 104 ? 0.121 1.638 20.866 1.00 76.31 104 LYS A C 1
ATOM 787 O O . LYS A 1 104 ? -0.895 2.117 20.352 1.00 76.31 104 LYS A O 1
ATOM 792 N N . PRO A 1 105 ? 0.907 2.337 21.707 1.00 71.75 105 PRO A N 1
ATOM 793 C CA . PRO A 1 105 ? 0.696 3.752 21.978 1.00 71.75 105 PRO A CA 1
ATOM 794 C C . PRO A 1 105 ? 0.987 4.586 20.730 1.00 71.75 105 PRO A C 1
ATOM 796 O O . PRO A 1 105 ? 1.870 4.246 19.935 1.00 71.75 105 PRO A O 1
ATOM 799 N N . TYR A 1 106 ? 0.290 5.716 20.594 1.00 67.44 106 TYR A N 1
ATOM 800 C CA . TYR A 1 106 ? 0.561 6.670 19.527 1.00 67.44 106 TYR A CA 1
ATOM 801 C C . TYR A 1 106 ? 1.964 7.261 19.720 1.00 67.44 106 TYR A C 1
ATOM 803 O O . TYR A 1 106 ? 2.191 8.088 20.596 1.00 67.44 106 TYR A O 1
ATOM 811 N N . THR A 1 107 ? 2.926 6.800 18.921 1.00 66.62 107 THR A N 1
ATOM 812 C CA . THR A 1 107 ? 4.358 7.131 19.061 1.00 66.62 107 THR A CA 1
ATOM 813 C C . THR A 1 107 ? 4.838 8.186 18.057 1.00 66.62 107 THR A C 1
ATOM 815 O O . THR A 1 107 ? 6.033 8.447 17.957 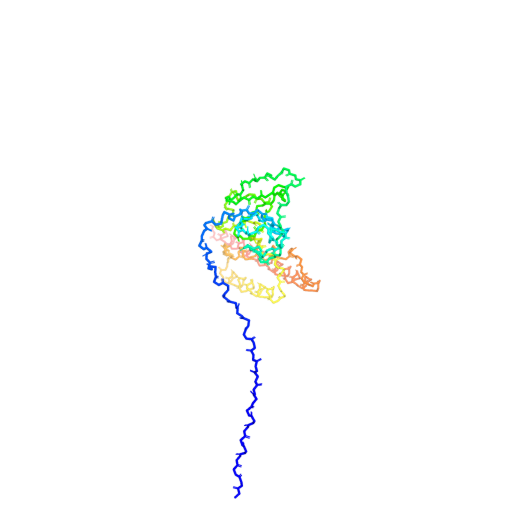1.00 66.62 107 THR A O 1
ATOM 818 N N . GLY A 1 108 ? 3.914 8.830 17.336 1.00 57.84 108 GLY A N 1
ATOM 819 C CA . GLY A 1 108 ? 4.218 9.766 16.250 1.00 57.84 108 GLY A CA 1
ATOM 820 C C . GLY A 1 108 ? 4.137 9.100 14.872 1.00 57.84 108 GLY A C 1
ATOM 821 O O . GLY A 1 108 ? 4.521 7.945 14.685 1.00 57.84 108 GLY A O 1
ATOM 822 N N . GLY A 1 109 ? 3.547 9.813 13.910 1.00 53.19 109 GLY A N 1
ATOM 823 C CA . GLY A 1 109 ? 3.105 9.260 12.629 1.00 53.19 109 GLY A CA 1
ATOM 824 C C . GLY A 1 109 ? 4.246 8.832 11.703 1.00 53.19 109 GLY A C 1
ATOM 825 O O . GLY A 1 109 ? 5.011 9.656 11.215 1.00 53.19 109 GLY A O 1
ATOM 826 N N . THR A 1 110 ? 4.289 7.550 11.344 1.00 52.25 110 THR A N 1
ATOM 827 C CA . THR A 1 110 ? 5.092 7.008 10.227 1.00 52.25 110 THR A CA 1
ATOM 828 C C . THR A 1 110 ? 4.409 7.245 8.868 1.00 52.25 110 THR A C 1
ATOM 830 O O . THR A 1 110 ? 4.447 6.405 7.971 1.00 52.25 110 THR A O 1
ATOM 833 N N . GLY A 1 111 ? 3.745 8.394 8.713 1.00 61.91 111 GLY A N 1
ATOM 834 C CA . GLY A 1 111 ? 2.945 8.735 7.538 1.00 61.91 111 GLY A CA 1
ATOM 835 C C . GLY A 1 111 ? 2.151 10.025 7.740 1.00 61.91 111 GLY A C 1
ATOM 836 O O . GLY A 1 111 ? 2.714 11.113 7.693 1.00 61.91 111 GLY A O 1
ATOM 837 N N . SER A 1 112 ? 0.839 9.907 7.962 1.00 57.41 112 SER A N 1
ATOM 838 C CA . SER A 1 112 ? -0.056 11.051 8.185 1.00 57.41 112 SER A CA 1
ATOM 839 C C . SER A 1 112 ? -0.148 11.405 9.681 1.00 57.41 112 SER A C 1
ATOM 841 O O . SER A 1 112 ? -0.305 10.492 10.493 1.00 57.41 112 SER A O 1
ATOM 843 N N . PRO A 1 113 ? -0.108 12.696 10.074 1.00 59.00 113 PRO A N 1
ATOM 844 C CA . PRO A 1 113 ? -0.128 13.134 11.479 1.00 59.00 113 PRO A CA 1
ATOM 845 C C . PRO A 1 113 ? -1.419 12.794 12.247 1.00 59.00 113 PRO A C 1
ATOM 847 O O . PRO A 1 113 ? -1.485 13.017 13.451 1.00 59.00 113 PRO A O 1
ATOM 850 N N . LEU A 1 114 ? -2.434 12.255 11.566 1.00 62.00 114 LEU A N 1
ATOM 851 C CA . LEU A 1 114 ? -3.731 11.864 12.126 1.00 62.00 114 LEU A CA 1
ATOM 852 C C . LEU A 1 114 ? -4.058 10.380 11.886 1.00 62.00 114 LEU A C 1
ATOM 854 O O . LEU A 1 114 ? -5.211 9.986 12.024 1.00 62.00 114 LEU A O 1
ATOM 858 N N . GLN A 1 115 ? -3.096 9.544 11.478 1.00 59.91 115 GLN A N 1
ATOM 859 C CA . GLN A 1 115 ? -3.357 8.121 11.230 1.00 59.91 115 GLN A CA 1
ATOM 860 C C . GLN A 1 115 ? -2.341 7.232 11.938 1.00 59.91 115 GLN A C 1
ATOM 862 O O . GLN A 1 115 ? -1.132 7.361 11.751 1.00 59.91 115 GLN A O 1
ATOM 867 N N . HIS A 1 116 ? -2.847 6.295 12.742 1.00 61.50 116 HIS A N 1
ATOM 868 C CA . HIS A 1 116 ? -2.007 5.296 13.386 1.00 61.50 116 HIS A CA 1
ATOM 869 C C . HIS A 1 116 ? -1.596 4.217 12.363 1.00 61.50 116 HIS A C 1
ATOM 871 O O . HIS A 1 116 ? -2.459 3.702 11.643 1.00 61.50 116 HIS A O 1
ATOM 877 N N . PRO A 1 117 ? -0.316 3.807 12.316 1.00 61.81 117 PRO A N 1
ATOM 878 C CA . PRO A 1 117 ? 0.187 2.836 11.337 1.00 61.81 117 PRO A CA 1
ATOM 879 C C . PRO A 1 117 ? -0.483 1.452 11.406 1.00 61.81 117 PRO A C 1
ATOM 881 O O . PRO A 1 117 ? -0.467 0.710 10.429 1.00 61.81 117 PRO A O 1
ATOM 884 N N . GLU A 1 118 ? -1.106 1.095 12.535 1.00 62.62 118 GLU A N 1
ATOM 885 C CA . GLU A 1 118 ? -1.878 -0.157 12.656 1.00 62.62 118 GLU A CA 1
ATOM 886 C C . GLU A 1 118 ? -3.277 -0.091 12.022 1.00 62.62 118 GLU A C 1
ATOM 888 O O . GLU A 1 118 ? -3.794 -1.133 11.617 1.00 62.62 118 GLU A O 1
ATOM 893 N N . VAL A 1 119 ? -3.866 1.106 11.902 1.00 65.75 119 VAL A N 1
ATOM 894 C CA . VAL A 1 119 ? -5.202 1.308 11.313 1.00 65.75 119 VAL A CA 1
ATOM 895 C C . VAL A 1 119 ? -5.105 1.346 9.787 1.00 65.75 119 VAL A C 1
ATOM 897 O O . VAL A 1 119 ? -5.907 0.721 9.096 1.00 65.75 119 VAL A O 1
ATOM 900 N N . THR A 1 120 ? -4.064 1.984 9.248 1.00 62.44 120 THR A N 1
ATOM 901 C CA . THR A 1 120 ? -3.847 2.094 7.800 1.00 62.44 120 THR A CA 1
ATOM 902 C C . THR A 1 120 ? -2.766 1.118 7.333 1.00 62.44 120 THR A C 1
ATOM 904 O O . THR A 1 120 ? -1.682 1.522 6.913 1.00 62.44 120 THR A O 1
ATOM 907 N N . LYS A 1 121 ? -3.026 -0.196 7.385 1.00 64.12 121 LYS A N 1
ATOM 908 C CA . LYS A 1 121 ? -2.128 -1.154 6.713 1.00 64.12 121 LYS A CA 1
ATOM 909 C C . LYS A 1 121 ? -2.159 -0.859 5.205 1.00 64.12 121 LYS A C 1
ATOM 911 O O . LYS A 1 121 ? -3.255 -0.816 4.639 1.00 64.12 121 LYS A O 1
ATOM 916 N N . PRO A 1 122 ? -1.011 -0.658 4.527 1.00 65.69 122 PRO A N 1
ATOM 917 C CA . PRO A 1 122 ? -1.016 -0.459 3.085 1.00 65.69 122 PRO A CA 1
ATOM 918 C C . PRO A 1 122 ? -1.661 -1.677 2.426 1.00 65.69 122 PRO A C 1
ATOM 920 O O . PRO A 1 122 ? -1.357 -2.821 2.780 1.00 65.69 122 PRO A O 1
ATOM 923 N N . ARG A 1 123 ? -2.582 -1.433 1.487 1.00 67.38 123 ARG A N 1
ATOM 924 C CA . ARG A 1 123 ? -3.285 -2.506 0.779 1.00 67.38 123 ARG A CA 1
ATOM 925 C C . ARG A 1 123 ? -2.241 -3.462 0.182 1.00 67.38 123 ARG A C 1
ATOM 927 O O . ARG A 1 123 ? -1.321 -2.981 -0.486 1.00 67.38 123 ARG A O 1
ATOM 934 N N . PRO A 1 124 ? -2.349 -4.786 0.407 1.00 66.06 124 PRO A N 1
ATOM 935 C CA . PRO A 1 124 ? -1.378 -5.728 -0.129 1.00 66.06 124 PRO A CA 1
ATOM 936 C C . PRO A 1 124 ? -1.310 -5.566 -1.647 1.00 66.06 124 PRO A C 1
ATOM 938 O O . PRO A 1 124 ? -2.337 -5.467 -2.326 1.00 66.06 124 PRO A O 1
ATOM 941 N N . THR A 1 125 ? -0.090 -5.481 -2.174 1.00 75.38 125 THR A N 1
ATOM 942 C CA . THR A 1 125 ? 0.123 -5.288 -3.609 1.00 75.38 125 THR A CA 1
ATOM 943 C C . THR A 1 125 ? -0.400 -6.512 -4.356 1.00 75.38 125 THR A C 1
ATOM 945 O O . THR A 1 125 ? 0.092 -7.623 -4.176 1.00 75.38 125 THR A O 1
ATOM 948 N N . ARG A 1 126 ? -1.440 -6.322 -5.176 1.00 85.12 126 ARG A N 1
ATOM 949 C CA . ARG A 1 126 ? -1.999 -7.403 -5.996 1.00 85.12 126 ARG A CA 1
ATOM 950 C C . ARG A 1 126 ? -1.030 -7.773 -7.118 1.00 85.12 126 ARG A C 1
ATOM 952 O O . ARG A 1 126 ? -0.396 -6.884 -7.708 1.00 85.12 126 ARG A O 1
ATOM 959 N N . ALA A 1 127 ? -0.974 -9.061 -7.452 1.00 87.81 127 ALA A N 1
ATOM 960 C CA . ALA A 1 127 ? -0.309 -9.511 -8.669 1.00 87.81 127 ALA A CA 1
ATOM 961 C C . ALA A 1 127 ? -0.892 -8.779 -9.899 1.00 87.81 127 ALA A C 1
ATOM 963 O O . ALA A 1 127 ? -2.066 -8.388 -9.870 1.00 87.81 127 ALA A O 1
ATOM 964 N N . PRO A 1 128 ? -0.096 -8.530 -10.953 1.00 90.19 128 PRO A N 1
ATOM 965 C CA . PRO A 1 128 ? -0.601 -7.935 -12.182 1.00 90.19 128 PRO A CA 1
ATOM 966 C C . PRO A 1 128 ? -1.664 -8.835 -12.807 1.00 90.19 128 PRO A C 1
ATOM 968 O O . PRO A 1 128 ? -1.526 -10.061 -12.777 1.00 90.19 128 PRO A O 1
ATOM 971 N N . SER A 1 129 ? -2.716 -8.241 -13.364 1.00 92.50 129 SER A N 1
ATOM 972 C CA . SER A 1 129 ? -3.649 -9.001 -14.201 1.00 92.50 129 SER A CA 1
ATOM 973 C C . SER A 1 129 ? -2.996 -9.359 -15.542 1.00 92.50 129 SER A C 1
ATOM 975 O O . SER A 1 129 ? -1.952 -8.812 -15.910 1.00 92.50 129 SER A O 1
ATOM 977 N N . VAL A 1 130 ? -3.608 -10.284 -16.285 1.00 91.81 130 VAL A N 1
ATOM 978 C CA . VAL A 1 130 ? -3.149 -10.636 -17.640 1.00 91.81 130 VAL A CA 1
ATOM 979 C C . VAL A 1 130 ? -3.212 -9.414 -18.561 1.00 91.81 130 VAL A C 1
ATOM 981 O O . VAL A 1 130 ? -2.223 -9.107 -19.217 1.00 91.81 130 VAL A O 1
ATOM 984 N N . GLU A 1 131 ? -4.307 -8.654 -18.514 1.00 92.06 131 GLU A N 1
ATOM 985 C CA . GLU A 1 131 ? -4.472 -7.410 -19.279 1.00 92.06 131 GLU A CA 1
ATOM 986 C C . GLU A 1 131 ? -3.397 -6.368 -18.933 1.00 92.06 131 GLU A C 1
ATOM 988 O O . GLU A 1 131 ? -2.806 -5.759 -19.821 1.00 92.06 131 GLU A O 1
ATOM 993 N N . GLU A 1 132 ? -3.082 -6.188 -17.644 1.00 91.12 132 GLU A N 1
ATOM 994 C CA . GLU A 1 132 ? -2.010 -5.281 -17.212 1.00 91.12 132 GLU A CA 1
ATOM 995 C C . GLU A 1 132 ? -0.637 -5.743 -17.742 1.00 91.12 132 GLU A C 1
ATOM 997 O O . GLU A 1 132 ? 0.200 -4.914 -18.105 1.00 91.12 132 GLU A O 1
ATOM 1002 N N . ALA A 1 133 ? -0.392 -7.056 -17.821 1.00 92.19 133 ALA A N 1
ATOM 1003 C CA . ALA A 1 133 ? 0.841 -7.604 -18.385 1.00 92.19 133 ALA A CA 1
ATOM 1004 C C . ALA A 1 133 ? 0.934 -7.412 -19.908 1.00 92.19 133 ALA A C 1
ATOM 1006 O O . ALA A 1 133 ? 2.012 -7.108 -20.420 1.00 92.19 133 ALA A O 1
ATOM 1007 N N . GLU A 1 134 ? -0.177 -7.543 -20.632 1.00 92.81 134 GLU A N 1
ATOM 1008 C CA . GLU A 1 134 ? -0.245 -7.269 -22.072 1.00 92.81 134 GLU A CA 1
ATOM 1009 C C . GLU A 1 134 ? -0.031 -5.781 -22.370 1.00 92.81 134 GLU A C 1
ATOM 1011 O O . GLU A 1 134 ? 0.769 -5.429 -23.238 1.00 92.81 134 GLU A O 1
ATOM 1016 N N . GLN A 1 135 ? -0.657 -4.894 -21.591 1.00 93.00 135 GLN A N 1
ATOM 1017 C CA . GLN A 1 135 ? -0.433 -3.448 -21.679 1.00 93.00 135 GLN A CA 1
ATOM 1018 C C . GLN A 1 135 ? 1.030 -3.084 -21.409 1.00 93.00 135 GLN A C 1
ATOM 1020 O O . GLN A 1 135 ? 1.604 -2.254 -22.117 1.00 93.00 135 GLN A O 1
ATOM 1025 N N . TYR A 1 136 ? 1.649 -3.717 -20.408 1.00 91.94 136 TYR A N 1
ATOM 1026 C CA . TYR A 1 136 ? 3.073 -3.551 -20.125 1.00 91.94 136 TYR A CA 1
ATOM 1027 C C . TYR A 1 136 ? 3.938 -3.976 -21.321 1.00 91.94 136 TYR A C 1
ATOM 1029 O O . TYR A 1 136 ? 4.827 -3.229 -21.737 1.00 91.94 136 TYR A O 1
ATOM 1037 N N . ALA A 1 137 ? 3.649 -5.134 -21.922 1.00 93.12 137 ALA A N 1
ATOM 1038 C CA . ALA A 1 137 ? 4.371 -5.622 -23.093 1.00 93.12 137 ALA A CA 1
ATOM 1039 C C . ALA A 1 137 ? 4.232 -4.684 -24.301 1.00 93.12 137 ALA A C 1
ATOM 1041 O O . ALA A 1 137 ? 5.235 -4.363 -24.942 1.00 93.12 137 ALA A O 1
ATOM 1042 N N . HIS A 1 138 ? 3.020 -4.191 -24.560 1.00 94.62 138 HIS A N 1
ATOM 1043 C CA . HIS A 1 138 ? 2.741 -3.242 -25.635 1.00 94.62 138 HIS A CA 1
ATOM 1044 C C . HIS A 1 138 ? 3.485 -1.911 -25.433 1.00 94.62 138 HIS A C 1
ATOM 1046 O O . HIS A 1 138 ? 4.164 -1.430 -26.340 1.00 94.62 138 HIS A O 1
ATOM 1052 N N . LYS A 1 139 ? 3.450 -1.339 -24.219 1.00 90.94 139 LYS A N 1
ATOM 1053 C CA . LYS A 1 139 ? 4.216 -0.123 -23.887 1.00 90.94 139 LYS A CA 1
ATOM 1054 C C . LYS A 1 139 ? 5.721 -0.319 -24.096 1.00 90.94 139 LYS A C 1
ATOM 1056 O O . LYS A 1 139 ? 6.379 0.562 -24.649 1.00 90.94 139 LYS A O 1
ATOM 1061 N N . ARG A 1 140 ? 6.271 -1.470 -23.687 1.00 91.19 140 ARG A N 1
ATOM 1062 C CA . ARG A 1 140 ? 7.695 -1.789 -23.896 1.00 91.19 140 ARG A CA 1
ATOM 1063 C C . ARG A 1 140 ? 8.045 -1.928 -25.368 1.00 91.19 140 ARG A C 1
ATOM 1065 O O . ARG A 1 140 ? 9.127 -1.513 -25.758 1.00 91.19 140 ARG A O 1
ATOM 1072 N N . GLU A 1 141 ? 7.159 -2.487 -26.182 1.00 91.56 141 GLU A N 1
ATOM 1073 C CA . GLU A 1 141 ? 7.367 -2.599 -27.626 1.00 91.56 141 GLU A CA 1
ATOM 1074 C C . GLU A 1 141 ? 7.416 -1.234 -28.314 1.00 91.56 141 GLU A C 1
ATOM 1076 O O . GLU A 1 141 ? 8.370 -0.964 -29.042 1.00 91.56 141 GLU A O 1
ATOM 1081 N N . LEU A 1 142 ? 6.477 -0.337 -27.997 1.00 91.94 142 LEU A N 1
ATOM 1082 C CA . LEU A 1 142 ? 6.508 1.045 -28.484 1.00 91.94 142 LEU A CA 1
ATOM 1083 C C . LEU A 1 142 ? 7.800 1.764 -28.080 1.00 91.94 142 LEU A C 1
ATOM 1085 O O . LEU A 1 142 ? 8.415 2.444 -28.899 1.00 91.94 142 LEU A O 1
ATOM 1089 N N . GLN A 1 143 ? 8.242 1.588 -26.831 1.00 87.56 143 GLN A N 1
ATOM 1090 C CA . GLN A 1 143 ? 9.495 2.178 -26.367 1.00 87.56 143 GLN A CA 1
ATOM 1091 C C . GLN A 1 143 ? 10.706 1.610 -27.114 1.00 87.56 143 GLN A C 1
ATOM 1093 O O . GLN A 1 143 ? 11.582 2.371 -27.512 1.00 87.56 143 GLN A O 1
ATOM 1098 N N . ARG A 1 144 ? 10.741 0.293 -27.346 1.00 87.75 144 ARG A N 1
ATOM 1099 C CA . ARG A 1 144 ? 11.816 -0.365 -28.096 1.00 87.75 144 ARG A CA 1
ATOM 1100 C C . ARG A 1 144 ? 11.920 0.181 -29.515 1.00 87.75 144 ARG A C 1
ATOM 1102 O O . ARG A 1 144 ? 13.021 0.482 -29.965 1.00 87.75 144 ARG A O 1
ATOM 1109 N N . ASN A 1 145 ? 10.782 0.337 -30.187 1.00 89.19 145 ASN A N 1
ATOM 1110 C CA . ASN A 1 145 ? 10.730 0.911 -31.528 1.00 89.19 145 ASN A CA 1
ATOM 1111 C C . ASN A 1 145 ? 11.235 2.359 -31.513 1.00 89.19 145 ASN A C 1
ATOM 1113 O O . ASN A 1 145 ? 12.097 2.712 -32.310 1.00 89.19 145 ASN A O 1
ATOM 1117 N N . ALA A 1 146 ? 10.805 3.158 -30.535 1.00 88.31 146 ALA A N 1
ATOM 1118 C CA . ALA A 1 146 ? 11.263 4.537 -30.384 1.00 88.31 146 ALA A CA 1
ATOM 1119 C C . ALA A 1 146 ? 12.763 4.666 -30.044 1.00 88.31 146 ALA A C 1
ATOM 1121 O O . ALA A 1 146 ? 13.365 5.702 -30.335 1.00 88.31 146 ALA A O 1
ATOM 1122 N N . ASP A 1 147 ? 13.361 3.674 -29.379 1.00 85.12 147 ASP A N 1
ATOM 1123 C CA . ASP A 1 147 ? 14.798 3.635 -29.076 1.00 85.12 147 ASP A CA 1
ATOM 1124 C C . ASP A 1 147 ? 15.620 3.209 -30.306 1.00 85.12 147 ASP A C 1
ATOM 1126 O O . ASP A 1 147 ? 16.692 3.763 -30.556 1.00 85.12 147 ASP A O 1
ATOM 1130 N N . LEU A 1 148 ? 15.101 2.270 -31.108 1.00 84.50 148 LEU A N 1
ATOM 1131 C CA . LEU A 1 148 ? 15.690 1.878 -32.392 1.00 84.50 148 LEU A CA 1
ATOM 1132 C C . LEU A 1 148 ? 15.665 3.037 -33.396 1.00 84.50 148 LEU A C 1
ATOM 1134 O O . LEU A 1 148 ? 16.697 3.353 -33.979 1.00 84.50 148 LEU A O 1
ATOM 1138 N N . GLU A 1 149 ? 14.526 3.720 -33.543 1.00 86.81 149 GLU A N 1
ATOM 1139 C CA . GLU A 1 149 ? 14.388 4.890 -34.424 1.00 86.81 149 GLU A CA 1
ATOM 1140 C C . GLU A 1 149 ? 15.339 6.028 -34.039 1.00 86.81 149 GLU A C 1
ATOM 1142 O O . GLU A 1 149 ? 15.906 6.694 -34.903 1.00 86.81 149 GLU A O 1
ATOM 1147 N N . ARG A 1 150 ? 15.560 6.239 -32.735 1.00 84.69 150 ARG A N 1
ATOM 1148 C CA . ARG A 1 150 ? 16.516 7.241 -32.240 1.00 84.69 150 ARG A CA 1
ATOM 1149 C C . ARG A 1 150 ? 17.974 6.777 -32.280 1.00 84.69 150 ARG A C 1
ATOM 1151 O O . ARG A 1 150 ? 18.864 7.599 -32.065 1.00 84.69 150 ARG A O 1
ATOM 1158 N N . GLY A 1 151 ? 18.239 5.498 -32.548 1.00 78.19 151 GLY A N 1
ATOM 1159 C CA . GLY A 1 151 ? 19.588 4.928 -32.563 1.00 78.19 151 GLY A CA 1
ATOM 1160 C C . GLY A 1 151 ? 20.259 4.892 -31.185 1.00 78.19 151 GLY A C 1
ATOM 1161 O O . GLY A 1 151 ? 21.487 4.962 -31.093 1.00 78.19 151 GLY A O 1
ATOM 1162 N N . GLY A 1 152 ? 19.478 4.823 -30.102 1.00 76.25 152 GLY A N 1
ATOM 1163 C CA . GLY A 1 152 ? 20.003 4.838 -28.739 1.00 76.25 152 GLY A CA 1
ATOM 1164 C C . GLY A 1 152 ? 18.936 4.644 -27.661 1.00 76.25 152 GLY A C 1
ATOM 1165 O O . GLY A 1 152 ? 17.794 5.069 -27.807 1.00 76.25 152 GLY A O 1
ATOM 1166 N N . ILE A 1 153 ? 19.333 4.019 -26.548 1.00 75.00 153 ILE A N 1
ATOM 1167 C CA . ILE A 1 153 ? 18.468 3.814 -25.378 1.00 75.00 153 ILE A CA 1
ATOM 1168 C C . ILE A 1 153 ? 18.459 5.101 -24.557 1.00 75.00 153 ILE A C 1
ATOM 1170 O O . ILE A 1 153 ? 19.494 5.496 -24.020 1.00 75.00 153 ILE A O 1
ATOM 1174 N N . VAL A 1 154 ? 17.294 5.733 -24.423 1.00 75.62 154 VAL A N 1
ATOM 1175 C CA . VAL A 1 154 ? 17.117 6.841 -23.478 1.00 75.62 154 VAL A CA 1
ATOM 1176 C C . VAL A 1 154 ? 16.611 6.265 -22.160 1.00 75.62 154 VAL A C 1
ATOM 1178 O O . VAL A 1 154 ? 15.452 5.859 -22.059 1.00 75.62 154 VAL A O 1
ATOM 1181 N N . GLU A 1 155 ? 17.472 6.228 -21.143 1.00 69.12 155 GLU A N 1
ATOM 1182 C CA . GLU A 1 155 ? 17.070 5.860 -19.783 1.00 69.12 155 GLU A CA 1
ATOM 1183 C C . GLU A 1 155 ? 16.094 6.912 -19.240 1.00 69.12 155 GLU A C 1
ATOM 1185 O O . GLU A 1 155 ? 16.471 8.011 -18.838 1.00 69.12 155 GLU A O 1
ATOM 1190 N N . ARG A 1 156 ? 14.799 6.584 -19.269 1.00 75.56 156 ARG A N 1
ATOM 1191 C CA . ARG A 1 156 ? 13.751 7.361 -18.606 1.00 75.56 156 ARG A CA 1
ATOM 1192 C C . ARG A 1 156 ? 13.513 6.767 -17.224 1.00 75.56 156 ARG A C 1
ATOM 1194 O O . ARG A 1 156 ? 13.044 5.634 -17.112 1.00 75.56 156 ARG A O 1
ATOM 1201 N N . THR A 1 157 ? 13.801 7.546 -16.188 1.00 78.50 157 THR A N 1
ATOM 1202 C CA . THR A 1 157 ? 13.654 7.162 -14.774 1.00 78.50 157 THR A CA 1
ATOM 1203 C C . THR A 1 157 ? 12.245 6.666 -14.438 1.00 78.50 157 THR A C 1
ATOM 1205 O O . THR A 1 157 ? 12.093 5.685 -13.713 1.00 78.50 157 THR A O 1
ATOM 1208 N N . GLU A 1 158 ? 11.217 7.284 -15.021 1.00 78.44 158 GLU A N 1
ATOM 1209 C CA . GLU A 1 158 ? 9.808 6.900 -14.851 1.00 78.44 158 GLU A CA 1
ATOM 1210 C C . GLU A 1 158 ? 9.526 5.485 -15.369 1.00 78.44 158 GLU A C 1
ATOM 1212 O O . GLU A 1 158 ? 8.944 4.658 -14.669 1.00 78.44 158 GLU A O 1
ATOM 1217 N N . VAL A 1 159 ? 10.018 5.169 -16.569 1.00 79.38 159 VAL A N 1
ATOM 1218 C CA . VAL A 1 159 ? 9.807 3.863 -17.209 1.00 79.38 159 VAL A CA 1
ATOM 1219 C C . VAL A 1 159 ? 10.527 2.755 -16.436 1.00 79.38 159 VAL A C 1
ATOM 1221 O O . VAL A 1 159 ? 10.017 1.641 -16.286 1.00 79.38 159 VAL A O 1
ATOM 1224 N N . GLU A 1 160 ? 11.707 3.047 -15.891 1.00 81.38 160 GLU A N 1
ATOM 1225 C CA . GLU A 1 160 ? 12.378 2.107 -14.998 1.00 81.38 160 GLU A CA 1
ATOM 1226 C C . GLU A 1 160 ? 11.616 1.884 -13.691 1.00 81.38 160 GLU A C 1
ATOM 1228 O O . GLU A 1 160 ? 11.595 0.758 -13.188 1.00 81.38 160 GLU A O 1
ATOM 1233 N N . GLY A 1 161 ? 10.996 2.933 -13.146 1.00 85.38 161 GLY A N 1
ATOM 1234 C CA . GLY A 1 161 ? 10.127 2.852 -11.975 1.00 85.38 161 GLY A CA 1
ATOM 1235 C C . GLY A 1 161 ? 8.955 1.901 -12.211 1.00 85.38 161 GLY A C 1
ATOM 1236 O O . GLY A 1 161 ? 8.782 0.945 -11.450 1.00 85.38 161 GLY A O 1
ATOM 1237 N N . GLU A 1 162 ? 8.230 2.088 -13.318 1.00 86.44 162 GLU A N 1
ATOM 1238 C CA . GLU A 1 162 ? 7.128 1.206 -13.725 1.00 86.44 162 GLU A CA 1
ATOM 1239 C C . GLU A 1 162 ? 7.596 -0.246 -13.901 1.00 86.44 162 GLU A C 1
ATOM 1241 O O . GLU A 1 162 ? 6.954 -1.178 -13.411 1.00 86.44 162 GLU A O 1
ATOM 1246 N N . ARG A 1 163 ? 8.759 -0.460 -14.537 1.00 88.50 163 ARG A N 1
ATOM 1247 C CA . ARG A 1 163 ? 9.352 -1.799 -14.682 1.00 88.50 163 ARG A CA 1
ATOM 1248 C C . ARG A 1 163 ? 9.642 -2.438 -13.324 1.00 88.50 163 ARG A C 1
ATOM 1250 O O . ARG A 1 163 ? 9.293 -3.599 -13.112 1.00 88.50 163 ARG A O 1
ATOM 1257 N N . ARG A 1 164 ? 10.286 -1.717 -12.402 1.00 89.19 164 ARG A N 1
ATOM 1258 C CA . ARG A 1 164 ? 10.616 -2.242 -11.064 1.00 89.19 164 ARG A CA 1
ATOM 1259 C C . ARG A 1 164 ? 9.357 -2.596 -10.286 1.00 89.19 164 ARG A C 1
ATOM 1261 O O . ARG A 1 164 ? 9.310 -3.649 -9.651 1.00 89.19 164 ARG A O 1
ATOM 1268 N N . GLU A 1 165 ? 8.336 -1.748 -10.349 1.00 89.88 165 GLU A N 1
ATOM 1269 C CA . GLU A 1 165 ? 7.064 -2.006 -9.688 1.00 89.88 165 GLU A CA 1
ATOM 1270 C C . GLU A 1 165 ? 6.337 -3.215 -10.284 1.00 89.88 165 GLU A C 1
ATOM 1272 O O . GLU A 1 165 ? 5.867 -4.074 -9.534 1.00 89.88 165 GLU A O 1
ATOM 1277 N N . PHE A 1 166 ? 6.294 -3.330 -11.610 1.00 90.69 166 PHE A N 1
ATOM 1278 C CA . PHE A 1 166 ? 5.697 -4.477 -12.285 1.00 90.69 166 PHE A CA 1
ATOM 1279 C C . PHE A 1 166 ? 6.387 -5.787 -11.874 1.00 90.69 166 PHE A C 1
ATOM 1281 O O . PHE A 1 166 ? 5.728 -6.730 -11.430 1.00 90.69 166 PHE A O 1
ATOM 1288 N N . LEU A 1 167 ? 7.724 -5.817 -11.897 1.00 89.69 167 LEU A N 1
ATOM 1289 C CA . LEU A 1 167 ? 8.513 -6.972 -11.455 1.00 89.69 167 LEU A CA 1
ATOM 1290 C C . LEU A 1 167 ? 8.327 -7.286 -9.962 1.00 89.69 167 LEU A C 1
ATOM 1292 O O . LEU A 1 167 ? 8.295 -8.455 -9.576 1.00 89.69 167 LEU A O 1
ATOM 1296 N N . ARG A 1 168 ? 8.171 -6.262 -9.112 1.00 89.44 168 ARG A N 1
ATOM 1297 C CA . ARG A 1 168 ? 7.831 -6.438 -7.691 1.00 89.44 168 ARG A CA 1
ATOM 1298 C C . ARG A 1 168 ? 6.470 -7.116 -7.546 1.00 89.44 168 ARG A C 1
ATOM 1300 O O . ARG A 1 168 ? 6.351 -8.075 -6.787 1.00 89.44 168 ARG A O 1
ATOM 1307 N N . ARG A 1 169 ? 5.461 -6.657 -8.291 1.00 89.19 169 ARG A N 1
ATOM 1308 C CA . ARG A 1 169 ? 4.098 -7.209 -8.255 1.00 89.19 169 ARG A CA 1
ATOM 1309 C C . ARG A 1 169 ? 4.034 -8.637 -8.801 1.00 89.19 169 ARG A C 1
ATOM 1311 O O . ARG A 1 169 ? 3.245 -9.421 -8.291 1.00 89.19 169 ARG A O 1
ATOM 1318 N N . LEU A 1 170 ? 4.888 -9.030 -9.750 1.00 88.44 170 LEU A N 1
ATOM 1319 C CA . LEU A 1 170 ? 4.970 -10.425 -10.226 1.00 88.44 170 LEU A CA 1
ATOM 1320 C C . LEU A 1 170 ? 5.368 -11.436 -9.134 1.00 88.44 170 LEU A C 1
ATOM 1322 O O . LEU A 1 170 ? 5.120 -12.636 -9.289 1.00 88.44 170 LEU A O 1
ATOM 1326 N N . ARG A 1 171 ? 5.995 -10.974 -8.043 1.00 87.25 171 ARG A N 1
ATOM 1327 C CA . ARG A 1 171 ? 6.330 -11.808 -6.876 1.00 87.25 171 ARG A CA 1
ATOM 1328 C C . ARG A 1 171 ? 5.163 -11.963 -5.901 1.00 87.25 171 ARG A C 1
ATOM 1330 O O . ARG A 1 171 ? 5.222 -12.840 -5.045 1.00 87.25 171 ARG A O 1
ATOM 1337 N N . ALA A 1 172 ? 4.132 -11.124 -6.009 1.00 86.56 172 ALA A N 1
ATOM 1338 C CA . ALA A 1 172 ? 2.956 -11.204 -5.156 1.00 86.56 172 ALA A CA 1
ATOM 1339 C C . ALA A 1 172 ? 2.146 -12.482 -5.451 1.00 86.56 172 ALA A C 1
ATOM 1341 O O . ALA A 1 172 ? 2.175 -12.984 -6.582 1.00 86.56 172 ALA A O 1
ATOM 1342 N N . PRO A 1 173 ? 1.410 -13.019 -4.461 1.00 81.81 173 PRO A N 1
ATOM 1343 C CA . PRO A 1 173 ? 0.520 -14.149 -4.688 1.00 81.81 173 PRO A CA 1
ATOM 1344 C C . PRO A 1 173 ? -0.548 -13.768 -5.720 1.00 81.81 173 PRO A C 1
ATOM 1346 O O . PRO A 1 173 ? -1.260 -12.772 -5.572 1.00 81.81 173 PRO A O 1
ATOM 1349 N N . ALA A 1 174 ? -0.629 -14.550 -6.794 1.00 80.56 174 ALA A N 1
ATOM 1350 C CA . ALA A 1 174 ? -1.620 -14.360 -7.842 1.00 80.56 174 ALA A CA 1
ATOM 1351 C C . ALA A 1 174 ? -2.962 -14.985 -7.451 1.00 80.56 174 ALA A C 1
ATOM 1353 O O . ALA A 1 174 ? -3.003 -15.975 -6.724 1.00 80.56 174 ALA A O 1
ATOM 1354 N N . ALA A 1 175 ? -4.050 -14.439 -7.995 1.00 78.56 175 ALA A N 1
ATOM 1355 C CA . ALA A 1 175 ? -5.392 -14.982 -7.793 1.00 78.56 175 ALA A CA 1
ATOM 1356 C C . ALA A 1 175 ? -5.570 -16.371 -8.435 1.00 78.56 175 ALA A C 1
ATOM 1358 O O . ALA A 1 175 ? -6.303 -17.201 -7.906 1.00 78.56 175 ALA A O 1
ATOM 1359 N N . SER A 1 176 ? -4.878 -16.650 -9.548 1.00 88.44 176 SER A N 1
ATOM 1360 C CA . SER A 1 176 ? -4.897 -17.958 -10.205 1.00 88.44 176 SER A CA 1
ATOM 1361 C C . SER A 1 176 ? -3.499 -18.384 -10.672 1.00 88.44 176 SER A C 1
ATOM 1363 O O . SER A 1 176 ? -2.675 -17.565 -11.092 1.00 88.44 176 SER A O 1
ATOM 1365 N N . GLN A 1 177 ? -3.217 -19.693 -10.624 1.00 86.94 177 GLN A N 1
ATOM 1366 C CA . GLN A 1 177 ? -1.949 -20.242 -11.125 1.00 86.94 177 GLN A CA 1
ATOM 1367 C C . GLN A 1 177 ? -1.798 -20.067 -12.643 1.00 86.94 177 GLN A C 1
ATOM 1369 O O . GLN A 1 177 ? -0.684 -19.875 -13.137 1.00 86.94 177 GLN A O 1
ATOM 1374 N N . ARG A 1 178 ? -2.912 -20.119 -13.388 1.00 88.69 178 ARG A N 1
ATOM 1375 C CA . ARG A 1 178 ? -2.920 -19.921 -14.842 1.00 88.69 178 ARG A CA 1
ATOM 1376 C C . ARG A 1 178 ? -2.486 -18.499 -15.189 1.00 88.69 178 ARG A C 1
ATOM 1378 O O . ARG A 1 178 ? -1.565 -18.339 -15.987 1.00 88.69 178 ARG A O 1
ATOM 1385 N N . ASP A 1 179 ? -3.065 -17.498 -14.532 1.00 87.44 179 ASP A N 1
ATOM 1386 C CA . ASP A 1 179 ? -2.735 -16.091 -14.780 1.00 87.44 179 ASP A CA 1
ATOM 1387 C C . ASP A 1 179 ? -1.304 -15.779 -14.343 1.00 87.44 179 ASP A C 1
ATOM 1389 O O . ASP A 1 179 ? -0.573 -15.097 -15.058 1.00 87.44 179 ASP A O 1
ATOM 1393 N N . ALA A 1 180 ? -0.841 -16.362 -13.231 1.00 87.75 180 ALA A N 1
ATOM 1394 C CA . ALA A 1 180 ? 0.557 -16.259 -12.810 1.00 87.75 180 ALA A CA 1
ATOM 1395 C C . ALA A 1 180 ? 1.527 -16.796 -13.873 1.00 87.75 180 ALA A C 1
ATOM 1397 O O . ALA A 1 180 ? 2.586 -16.219 -14.117 1.00 87.75 180 ALA A O 1
ATOM 1398 N N . ARG A 1 181 ? 1.183 -17.916 -14.518 1.00 91.00 181 ARG A N 1
ATOM 1399 C CA . ARG A 1 181 ? 2.015 -18.514 -15.567 1.00 91.00 181 ARG A CA 1
ATOM 1400 C C . ARG A 1 181 ? 2.031 -17.657 -16.831 1.00 91.00 181 ARG A C 1
ATOM 1402 O O . ARG A 1 181 ? 3.097 -17.478 -17.415 1.00 91.00 181 ARG A O 1
ATOM 1409 N N . VAL A 1 182 ? 0.877 -17.128 -17.239 1.00 92.44 182 VAL A N 1
ATOM 1410 C CA . VAL A 1 182 ? 0.750 -16.270 -18.428 1.00 92.44 182 VAL A CA 1
ATOM 1411 C C . VAL A 1 182 ? 1.496 -14.953 -18.225 1.00 92.44 182 VAL A C 1
ATOM 1413 O O . VAL A 1 182 ? 2.359 -14.617 -19.030 1.00 92.44 182 VAL A O 1
ATOM 1416 N N . THR A 1 183 ? 1.253 -14.258 -17.113 1.00 90.81 183 THR A N 1
ATOM 1417 C CA . THR A 1 183 ? 1.922 -12.987 -16.781 1.00 90.81 183 THR A CA 1
ATOM 1418 C C . THR A 1 183 ? 3.442 -13.138 -16.705 1.00 90.81 183 THR A C 1
ATOM 1420 O O . THR A 1 183 ? 4.166 -12.329 -17.282 1.00 90.81 183 THR A O 1
ATOM 1423 N N . ARG A 1 184 ? 3.951 -14.211 -16.081 1.00 90.75 184 ARG A N 1
ATOM 1424 C CA . ARG A 1 184 ? 5.395 -14.511 -16.054 1.00 90.75 184 ARG A CA 1
ATOM 1425 C C . ARG A 1 184 ? 5.966 -14.808 -17.436 1.00 90.75 184 ARG A C 1
ATOM 1427 O O . ARG A 1 184 ? 7.093 -14.409 -17.709 1.00 90.75 184 ARG A O 1
ATOM 1434 N N . ARG A 1 185 ? 5.214 -15.497 -18.299 1.00 94.12 185 ARG A N 1
ATOM 1435 C CA . ARG A 1 185 ? 5.639 -15.774 -19.676 1.00 94.12 185 ARG A CA 1
ATOM 1436 C C . ARG A 1 185 ? 5.754 -14.482 -20.480 1.00 94.12 185 ARG A C 1
ATOM 1438 O O . ARG A 1 185 ? 6.802 -14.247 -21.066 1.00 94.12 185 ARG A O 1
ATOM 1445 N N . ILE A 1 186 ? 4.729 -13.630 -20.429 1.00 92.31 186 ILE A N 1
ATOM 1446 C CA . ILE A 1 186 ? 4.731 -12.319 -21.092 1.00 92.31 186 ILE A CA 1
ATOM 1447 C C . ILE A 1 186 ? 5.919 -11.485 -20.601 1.00 92.31 186 ILE A C 1
ATOM 1449 O O . ILE A 1 186 ? 6.690 -10.977 -21.411 1.00 92.31 186 ILE A O 1
ATOM 1453 N N . ALA A 1 187 ? 6.126 -11.410 -19.282 1.00 91.12 187 ALA A N 1
ATOM 1454 C CA . ALA A 1 187 ? 7.256 -10.689 -18.703 1.00 91.12 187 ALA A CA 1
ATOM 1455 C C . ALA A 1 187 ? 8.608 -11.233 -19.203 1.00 91.12 187 ALA A C 1
ATOM 1457 O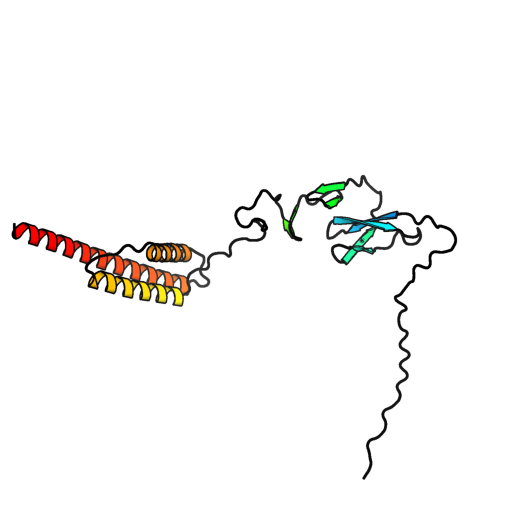 O . ALA A 1 187 ? 9.440 -10.468 -19.688 1.00 91.12 187 ALA A O 1
ATOM 1458 N N . ALA A 1 188 ? 8.813 -12.552 -19.171 1.00 92.94 188 ALA A N 1
ATOM 1459 C CA . ALA A 1 188 ? 10.048 -13.170 -19.650 1.00 92.94 188 ALA A CA 1
ATOM 1460 C C . ALA A 1 188 ? 10.292 -12.917 -21.149 1.00 92.94 188 ALA A C 1
ATOM 1462 O O . ALA A 1 188 ? 11.424 -12.643 -21.551 1.00 92.94 188 ALA A O 1
ATOM 1463 N N . ASP A 1 189 ? 9.244 -12.968 -21.972 1.00 94.12 189 ASP A N 1
ATOM 1464 C CA . ASP A 1 189 ? 9.340 -12.698 -23.408 1.00 94.12 189 ASP A CA 1
ATOM 1465 C C . ASP A 1 189 ? 9.693 -11.225 -23.673 1.00 94.12 189 ASP A C 1
ATOM 1467 O O . ASP A 1 189 ? 10.531 -10.937 -24.532 1.00 94.12 189 ASP A O 1
ATOM 1471 N N . THR A 1 190 ? 9.132 -10.288 -22.899 1.00 91.88 190 THR A N 1
ATOM 1472 C CA . THR A 1 190 ? 9.503 -8.865 -22.992 1.00 91.88 190 THR A CA 1
ATOM 1473 C C . THR A 1 190 ? 10.965 -8.624 -22.621 1.00 91.88 190 THR A C 1
ATOM 1475 O O . THR A 1 190 ? 11.677 -7.960 -23.373 1.00 91.88 190 THR A O 1
ATOM 1478 N N . GLU A 1 191 ? 11.462 -9.233 -21.539 1.00 90.56 191 GLU A N 1
ATOM 1479 C CA . GLU A 1 191 ? 12.862 -9.083 -21.124 1.00 90.56 191 GLU A CA 1
ATOM 1480 C C . GLU A 1 191 ? 13.843 -9.677 -22.143 1.00 90.56 191 GLU A C 1
ATOM 1482 O O . GLU A 1 191 ? 14.896 -9.089 -22.399 1.00 90.56 191 GLU A O 1
ATOM 1487 N N . ARG A 1 192 ? 13.489 -10.803 -22.779 1.00 93.19 192 ARG A N 1
ATOM 1488 C CA . ARG A 1 192 ? 14.285 -11.385 -23.872 1.00 93.19 192 ARG A CA 1
ATOM 1489 C C . ARG A 1 192 ? 14.387 -10.429 -25.056 1.00 93.19 192 ARG A C 1
ATOM 1491 O O . ARG A 1 192 ? 15.495 -10.169 -25.518 1.00 93.19 192 ARG A O 1
ATOM 1498 N N . LYS A 1 193 ? 13.258 -9.873 -25.512 1.00 92.44 193 LYS A N 1
ATOM 1499 C CA . LYS A 1 193 ? 13.232 -8.903 -26.621 1.00 92.44 193 LYS A CA 1
ATOM 1500 C C . LYS A 1 193 ? 14.068 -7.658 -26.306 1.00 92.44 193 LYS A C 1
ATOM 1502 O O . LYS A 1 193 ? 14.808 -7.175 -27.163 1.00 92.44 193 LYS A O 1
ATOM 1507 N N . ASP A 1 194 ? 13.986 -7.162 -25.075 1.00 89.00 194 ASP A N 1
ATOM 1508 C CA . ASP A 1 194 ? 14.751 -5.994 -24.633 1.00 89.00 194 ASP A CA 1
ATOM 1509 C C . ASP A 1 194 ? 16.262 -6.277 -24.597 1.00 89.00 194 ASP A C 1
ATOM 1511 O O . ASP A 1 194 ? 17.067 -5.435 -25.004 1.00 89.00 194 ASP A O 1
ATOM 1515 N N . ALA A 1 195 ? 16.663 -7.479 -24.168 1.00 90.31 195 ALA A N 1
ATOM 1516 C CA . ALA A 1 195 ? 18.056 -7.912 -24.217 1.00 90.31 195 ALA A CA 1
ATOM 1517 C C . ALA A 1 195 ? 18.581 -7.988 -25.661 1.00 90.31 195 ALA A C 1
ATOM 1519 O O . ALA A 1 195 ? 19.696 -7.529 -25.927 1.00 90.31 195 ALA A O 1
ATOM 1520 N N . THR A 1 196 ? 17.771 -8.497 -26.596 1.00 92.50 196 THR A N 1
ATOM 1521 C CA . THR A 1 196 ? 18.123 -8.567 -28.022 1.00 92.50 196 THR A CA 1
ATOM 1522 C C . THR A 1 196 ? 18.348 -7.181 -28.619 1.00 92.50 196 THR A C 1
ATOM 1524 O O . THR A 1 196 ? 19.393 -6.949 -29.225 1.00 92.50 196 THR A O 1
ATOM 1527 N N . VAL A 1 197 ? 17.435 -6.229 -28.399 1.00 90.00 197 VAL A N 1
ATOM 1528 C CA . VAL A 1 197 ? 17.610 -4.862 -28.925 1.00 90.00 197 VAL A CA 1
ATOM 1529 C C . VAL A 1 197 ? 18.815 -4.169 -28.296 1.00 90.00 197 VAL A C 1
ATOM 1531 O O . VAL A 1 197 ? 19.605 -3.535 -28.994 1.00 90.00 197 VAL A O 1
ATOM 1534 N N . LYS A 1 198 ? 19.042 -4.352 -26.992 1.00 89.50 198 LYS A N 1
ATOM 1535 C CA . LYS A 1 198 ? 20.242 -3.817 -26.337 1.00 89.50 198 LYS A CA 1
ATOM 1536 C C . LYS A 1 198 ? 21.527 -4.384 -26.945 1.00 89.50 198 LYS A C 1
ATOM 1538 O O . LYS A 1 198 ? 22.523 -3.668 -27.042 1.00 89.50 198 LYS A O 1
ATOM 1543 N N . GLN A 1 199 ? 21.528 -5.653 -27.350 1.00 91.56 199 GLN A N 1
ATOM 1544 C CA . GLN A 1 199 ? 22.658 -6.263 -28.046 1.00 91.56 199 GLN A CA 1
ATOM 1545 C C . GLN A 1 199 ? 22.849 -5.670 -29.449 1.00 91.56 199 GLN A C 1
ATOM 1547 O O . GLN A 1 199 ? 23.981 -5.323 -29.781 1.00 91.56 199 GLN A O 1
ATOM 1552 N N . GLN A 1 200 ? 21.770 -5.484 -30.217 1.00 90.00 200 GLN A N 1
ATOM 1553 C CA . GLN A 1 200 ? 21.802 -4.873 -31.555 1.00 90.00 200 GLN A CA 1
ATOM 1554 C C . GLN A 1 200 ? 22.372 -3.449 -31.521 1.00 90.00 200 GLN A C 1
ATOM 1556 O O . GLN A 1 200 ? 23.360 -3.158 -32.195 1.00 90.00 200 GLN A O 1
ATOM 1561 N N . LEU A 1 201 ? 21.848 -2.598 -30.638 1.00 87.94 201 LEU A N 1
ATOM 1562 C CA . LEU A 1 201 ? 22.329 -1.222 -30.480 1.00 87.94 201 LEU A CA 1
ATOM 1563 C C . LEU A 1 201 ? 23.809 -1.175 -30.069 1.00 87.94 201 LEU A C 1
ATOM 1565 O O . LEU A 1 201 ? 24.579 -0.346 -30.551 1.00 87.94 201 LEU A O 1
ATOM 1569 N N . ARG A 1 202 ? 24.255 -2.105 -29.211 1.00 89.81 202 ARG A N 1
ATOM 1570 C CA . ARG A 1 202 ? 25.679 -2.232 -28.850 1.00 89.81 202 ARG A CA 1
ATOM 1571 C C . ARG A 1 202 ? 26.542 -2.633 -30.043 1.00 89.81 202 ARG A C 1
ATOM 1573 O O . ARG A 1 202 ? 27.657 -2.127 -30.169 1.00 89.81 202 ARG A O 1
ATOM 1580 N N . THR A 1 203 ? 26.076 -3.554 -30.884 1.00 93.00 203 THR A N 1
ATOM 1581 C CA . THR A 1 203 ? 26.817 -3.970 -32.083 1.00 93.00 203 THR A CA 1
ATOM 1582 C C . THR A 1 203 ? 26.897 -2.852 -33.119 1.00 93.00 203 THR A C 1
ATOM 1584 O O . THR A 1 203 ? 27.980 -2.602 -33.644 1.00 93.00 203 THR A O 1
ATOM 1587 N N . GLU A 1 204 ? 25.811 -2.110 -33.337 1.00 90.94 204 GLU A N 1
ATOM 1588 C CA . GLU A 1 204 ? 25.779 -0.957 -34.244 1.00 90.94 204 GLU A CA 1
ATOM 1589 C C . GLU A 1 204 ? 26.692 0.172 -33.761 1.00 90.94 204 GLU A C 1
ATOM 1591 O O . GLU A 1 204 ? 27.476 0.718 -34.539 1.00 90.94 204 GLU A O 1
ATOM 1596 N N . ALA A 1 205 ? 26.673 0.470 -32.458 1.00 89.50 205 ALA A N 1
ATOM 1597 C CA . ALA A 1 205 ? 27.568 1.456 -31.862 1.00 89.50 205 ALA A CA 1
ATOM 1598 C C . ALA A 1 205 ? 29.049 1.083 -32.059 1.00 89.50 205 ALA A C 1
ATOM 1600 O O . ALA A 1 205 ? 29.859 1.941 -32.416 1.00 89.50 205 ALA A O 1
ATOM 1601 N N . LYS A 1 206 ? 29.409 -0.197 -31.884 1.00 93.38 206 LYS A N 1
ATOM 1602 C CA . LYS A 1 206 ? 30.774 -0.689 -32.139 1.00 93.38 206 LYS A CA 1
ATOM 1603 C C . LYS A 1 206 ? 31.166 -0.561 -33.610 1.00 93.38 206 LYS A C 1
ATOM 1605 O O . LYS A 1 206 ? 32.261 -0.085 -33.897 1.00 93.38 206 LYS A O 1
ATOM 1610 N N . LEU A 1 207 ? 30.276 -0.935 -34.531 1.00 93.56 207 LEU A N 1
ATOM 1611 C CA . LEU A 1 207 ? 30.522 -0.818 -35.970 1.00 93.56 207 LEU A CA 1
ATOM 1612 C C . LEU A 1 207 ? 30.725 0.649 -36.381 1.00 93.56 207 LEU A C 1
ATOM 1614 O O . LEU A 1 207 ? 31.634 0.968 -37.144 1.00 93.56 207 LEU A O 1
ATOM 1618 N N . ARG A 1 208 ? 29.923 1.565 -35.825 1.00 90.12 208 ARG A N 1
ATOM 1619 C CA . ARG A 1 208 ? 30.063 3.011 -36.048 1.00 90.12 208 ARG A CA 1
ATOM 1620 C C . ARG A 1 208 ? 31.412 3.539 -35.553 1.00 90.12 208 ARG A C 1
ATOM 1622 O O . ARG A 1 208 ? 32.039 4.339 -36.242 1.00 90.12 208 ARG A O 1
ATOM 1629 N N . GLN A 1 209 ? 31.880 3.072 -34.393 1.00 92.31 209 GLN A N 1
ATOM 1630 C CA . GLN A 1 209 ? 33.207 3.419 -33.872 1.00 92.31 209 GLN A CA 1
ATOM 1631 C C . GLN A 1 209 ? 34.343 2.881 -34.753 1.00 92.31 209 GLN A C 1
ATOM 1633 O O . GLN A 1 209 ? 35.335 3.582 -34.934 1.00 92.31 209 GLN A O 1
ATOM 1638 N N . GLN A 1 210 ? 34.214 1.668 -35.301 1.00 94.06 210 GLN A N 1
ATOM 1639 C CA . GLN A 1 210 ? 35.204 1.096 -36.223 1.00 94.06 210 GLN A CA 1
ATOM 1640 C C . GLN A 1 210 ? 35.311 1.918 -37.510 1.00 94.06 210 GLN A C 1
ATOM 1642 O O . GLN A 1 210 ? 36.404 2.360 -37.847 1.00 94.06 210 GLN A O 1
ATOM 1647 N N . ARG A 1 211 ? 34.177 2.241 -38.148 1.00 93.31 211 ARG A N 1
ATOM 1648 C CA . ARG A 1 211 ? 34.149 3.080 -39.360 1.00 93.31 211 ARG A CA 1
ATOM 1649 C C . ARG A 1 211 ? 34.806 4.444 -39.145 1.00 93.31 211 ARG A C 1
ATOM 1651 O O . ARG A 1 211 ? 35.569 4.893 -39.985 1.00 93.31 211 ARG A O 1
ATOM 1658 N N . HIS A 1 212 ? 34.557 5.085 -38.000 1.00 92.12 212 HIS A N 1
ATOM 1659 C CA . HIS A 1 212 ? 35.181 6.373 -37.676 1.00 92.12 212 HIS A CA 1
ATOM 1660 C C . HIS A 1 212 ? 36.707 6.268 -37.489 1.00 92.12 212 HIS A C 1
ATOM 1662 O O . HIS A 1 212 ? 37.425 7.243 -37.711 1.00 92.12 212 HIS A O 1
ATOM 1668 N N . LYS A 1 213 ? 37.220 5.114 -37.040 1.00 94.12 213 LYS A N 1
ATOM 1669 C CA . LYS A 1 213 ? 38.667 4.882 -36.920 1.00 94.12 213 LYS A CA 1
ATOM 1670 C C . LYS A 1 213 ? 39.329 4.663 -38.277 1.00 94.12 213 LYS A C 1
ATOM 1672 O O . LYS A 1 213 ? 40.450 5.105 -38.442 1.00 94.12 213 LYS A O 1
ATOM 1677 N N . GLU A 1 214 ? 38.650 4.013 -39.217 1.00 92.00 214 GLU A N 1
ATOM 1678 C CA . GLU A 1 214 ? 39.170 3.761 -40.571 1.00 92.00 214 GLU A CA 1
ATOM 1679 C C . GLU A 1 214 ? 39.228 5.030 -41.436 1.00 92.00 214 GLU A C 1
ATOM 1681 O O . GLU A 1 214 ? 40.046 5.123 -42.342 1.00 92.00 214 GLU A O 1
ATOM 1686 N N . THR A 1 215 ? 38.373 6.018 -41.160 1.00 89.69 215 THR A N 1
ATOM 1687 C CA . THR A 1 215 ? 38.332 7.296 -41.895 1.00 89.69 215 THR A CA 1
ATOM 1688 C C . THR A 1 215 ? 39.324 8.355 -41.396 1.00 89.69 215 THR A C 1
ATOM 1690 O O . THR A 1 215 ? 39.310 9.471 -41.912 1.00 89.69 215 THR A O 1
ATOM 1693 N N . ARG A 1 216 ? 40.116 8.061 -40.359 1.00 74.19 216 ARG A N 1
ATOM 1694 C CA . ARG A 1 216 ? 41.067 8.988 -39.726 1.00 74.19 216 ARG A CA 1
ATOM 1695 C C . ARG A 1 216 ? 42.497 8.533 -39.961 1.00 74.19 216 ARG A C 1
ATOM 1697 O O . ARG A 1 216 ? 43.334 9.433 -40.171 1.00 74.19 216 ARG A O 1
#

Nearest PDB structures (foldseek):
  2z0v-assembly1_A  TM=3.668E-01  e=1.189E+00  Homo sapiens
  1x03-assembly1_A-2  TM=3.540E-01  e=2.963E+00  Homo sapiens

Sequence (216 aa):
MRGPAPLPRGSRNVKRPALLATYAQPPGGVDVPIYEYACAECGAGFELLRPMRDAGRSQPCPECDAEAGPTVPTGWNAYTYRDGNPRLLPDNGKFRHLGHEVSKPYTGGTGSPLQHPEVTKPRPTRAPSVEEAEQYAHKRELQRNADLERGGIVERTEVEGERREFLRRLRAPAASQRDARVTRRIAADTERKDATVKQQLRTEAKLRQQRHKETR

Radius of gyration: 37.13 Å; Cα contacts (8 Å, |Δi|>4): 183; chains: 1; bounding box: 116×40×92 Å

Secondary structure (DSSP, 8-state):
-PPPPPPP------------------SS---PPEEEEEETTT-BEEEEE--GGGTTS-EE-TTT-PEEEE---SS---EEEETTEEEESSP-S-EEETTEEESS-----SS-TT--TTTSPPPP-PPPPHHHHHHHHHHHHHHHHHHHHHTS----HHHHHHHHHHHHHTTSPPS-HHHHHHHHHHHHHHHHHHHHHHHHHHHHHHHHHHHHHHT-

Solvent-accessible surface area (backbone atoms only — not comparable to full-atom values): 13694 Å² total; per-residue (Å²): 136,86,80,86,80,85,80,82,88,77,87,74,86,72,82,71,80,82,86,70,81,70,82,74,76,66,98,63,90,72,87,54,52,75,42,53,28,35,22,82,87,79,44,47,63,49,77,46,75,40,55,79,94,54,55,84,53,68,43,68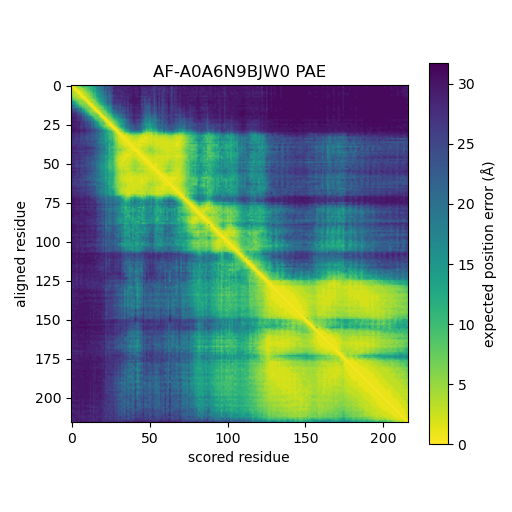,29,96,89,75,62,46,75,12,40,52,57,71,84,85,61,85,83,46,71,45,78,57,94,87,43,68,33,50,56,88,62,91,76,60,34,74,58,97,91,38,82,35,84,60,76,93,82,70,52,95,72,49,92,88,47,59,71,84,78,62,63,76,76,78,70,62,32,68,49,55,66,57,40,51,52,52,47,52,54,50,49,56,50,50,51,56,23,59,77,65,72,47,85,77,90,50,70,66,62,52,48,54,51,52,51,52,59,53,23,67,71,30,78,52,96,42,73,67,51,47,52,50,33,50,49,51,52,52,52,46,53,52,52,51,52,51,51,56,50,50,55,53,50,52,53,50,53,52,53,52,55,58,59,75,77,106